Protein AF-G5A817-F1 (afdb_monomer)

Organism: Phytophthora sojae (strain P6497) (NCBI:txid1094619)

Nearest PDB structures (foldseek):
  5x7l-assembly1_A  TM=6.146E-01  e=2.933E-02  Streptomyces laurentii
  2bmb-assembly1_A  TM=2.668E-01  e=1.011E+00  Saccharomyces cerevisiae
  3kds-assembly2_F  TM=4.200E-01  e=8.803E+00  Thermotoga maritima
  3lju-assembly1_X  TM=1.902E-01  e=1.404E+00  Homo sapiens

Radius of gyration: 38.14 Å; Cα contacts (8 Å, |Δi|>4): 139; chains: 1; bounding box: 77×97×79 Å

Sequence (190 aa):
MLGTSPPTKLRTDARRSSNKDQPTSEQQAPSVEETKLRIHRNRRRIYQQRYRKKLCGRETTYEEEVAQLGGIPTQPTSWQVVAEYYSLFRNGLKPLVVTSDVSSECVQETHVQKRFLQANMTPDVATNSGLGVAALLAEWERLRVCYPDLRVKLVSLNHGEGDAMRAMSQRFVTITEQTLRNAFQHLING

Structure (mmCIF, N/CA/C/O backbone):
data_AF-G5A817-F1
#
_entry.id   AF-G5A817-F1
#
loop_
_atom_site.group_PDB
_atom_site.id
_atom_site.type_symbol
_atom_site.label_atom_id
_atom_site.label_alt_id
_atom_site.label_comp_id
_atom_site.label_asym_id
_atom_site.label_entity_id
_atom_site.label_seq_id
_atom_site.pdbx_PDB_ins_code
_atom_site.Cartn_x
_atom_site.Cartn_y
_atom_site.Cartn_z
_atom_site.occupancy
_atom_site.B_iso_or_equiv
_atom_site.auth_seq_id
_atom_site.auth_comp_id
_atom_site.auth_asym_id
_atom_site.auth_atom_id
_atom_site.pdbx_PDB_model_num
ATOM 1 N N . MET A 1 1 ? -3.338 76.292 -29.399 1.00 37.75 1 MET A N 1
ATOM 2 C CA . MET A 1 1 ? -3.370 77.008 -28.110 1.00 37.75 1 MET A CA 1
ATOM 3 C C . MET A 1 1 ? -2.331 76.377 -27.196 1.00 37.75 1 MET A C 1
ATOM 5 O O . MET A 1 1 ? -2.464 75.191 -26.949 1.00 37.75 1 MET A O 1
ATOM 9 N N . LEU A 1 2 ? -1.301 77.154 -26.821 1.00 39.34 2 LEU A N 1
ATOM 10 C CA . LEU A 1 2 ? -0.624 77.208 -25.504 1.00 39.34 2 LEU A CA 1
ATOM 11 C C . LEU A 1 2 ? -0.304 75.846 -24.832 1.00 39.34 2 LEU A C 1
ATOM 13 O O . LEU A 1 2 ? -1.217 75.136 -24.441 1.00 39.34 2 LEU A O 1
ATOM 17 N N . GLY A 1 3 ? 0.948 75.401 -24.662 1.00 32.78 3 GLY A N 1
ATOM 18 C CA . GLY A 1 3 ? 2.159 76.129 -24.232 1.00 32.78 3 GLY A CA 1
ATOM 19 C C . GLY A 1 3 ? 2.420 75.775 -22.755 1.00 32.78 3 GLY A C 1
ATOM 20 O O . GLY A 1 3 ? 1.528 75.977 -21.945 1.00 32.78 3 GLY A O 1
ATOM 21 N N . THR A 1 4 ? 3.550 75.177 -22.360 1.00 38.22 4 THR A N 1
ATOM 22 C CA . THR A 1 4 ? 4.846 75.872 -22.201 1.00 38.22 4 THR A CA 1
ATOM 23 C C . THR A 1 4 ? 6.098 74.969 -22.289 1.00 38.22 4 THR A C 1
ATOM 25 O O . THR A 1 4 ? 6.077 73.774 -22.018 1.00 38.22 4 THR A O 1
ATOM 28 N N . SER A 1 5 ? 7.218 75.616 -22.625 1.00 36.09 5 SER A N 1
ATOM 29 C CA . SER A 1 5 ? 8.639 75.230 -22.447 1.00 36.09 5 SER A CA 1
ATOM 30 C C . SER A 1 5 ? 9.326 76.438 -21.738 1.00 36.09 5 SER A C 1
ATOM 32 O O . SER A 1 5 ? 8.574 77.348 -21.365 1.00 36.09 5 SER A O 1
ATOM 34 N N . PRO A 1 6 ? 10.668 76.629 -21.628 1.00 63.84 6 PRO A N 1
ATOM 35 C CA . PRO A 1 6 ? 11.839 75.734 -21.639 1.00 63.84 6 PRO A CA 1
ATOM 36 C C . PRO A 1 6 ? 12.416 75.672 -20.187 1.00 63.84 6 PRO A C 1
ATOM 38 O O . PRO A 1 6 ? 11.588 75.317 -19.347 1.00 63.84 6 PRO A O 1
ATOM 41 N N . PRO A 1 7 ? 13.681 76.008 -19.771 1.00 51.03 7 PRO A N 1
ATOM 42 C CA . PRO A 1 7 ? 14.983 76.308 -20.436 1.00 51.03 7 PRO A CA 1
ATOM 43 C C . PRO A 1 7 ? 15.775 75.025 -20.796 1.00 51.03 7 PRO A C 1
ATOM 45 O O . PRO A 1 7 ? 15.349 73.939 -20.430 1.00 51.03 7 PRO A O 1
ATOM 48 N N . THR A 1 8 ? 16.910 74.984 -21.515 1.00 37.81 8 THR A N 1
ATOM 49 C CA . THR A 1 8 ? 17.873 75.955 -22.107 1.00 37.81 8 THR A CA 1
ATOM 50 C C . THR A 1 8 ? 19.088 76.380 -21.262 1.00 37.81 8 THR A C 1
ATOM 52 O O . THR A 1 8 ? 18.927 77.119 -20.294 1.00 37.81 8 THR A O 1
ATOM 55 N N . LYS A 1 9 ? 20.296 76.020 -21.759 1.00 46.22 9 LYS A N 1
ATOM 56 C CA . LYS A 1 9 ? 21.620 76.725 -21.823 1.00 46.22 9 LYS A CA 1
ATOM 57 C C . LYS A 1 9 ? 22.757 75.667 -21.774 1.00 46.22 9 LYS A C 1
ATOM 59 O O . LYS A 1 9 ? 22.592 74.685 -21.070 1.00 46.22 9 LYS A O 1
ATOM 64 N N . LEU A 1 10 ? 23.918 75.760 -22.440 1.00 37.84 10 LEU A N 1
ATOM 65 C CA . LEU A 1 10 ? 24.467 76.648 -23.485 1.00 37.84 10 LEU A CA 1
ATOM 66 C C . LEU A 1 10 ? 25.669 75.938 -24.177 1.00 37.84 10 LEU A C 1
ATOM 68 O O . LEU A 1 10 ? 26.257 75.036 -23.593 1.00 37.84 10 LEU A O 1
ATOM 72 N N . ARG A 1 11 ? 25.991 76.386 -25.406 1.00 31.38 11 ARG A N 1
ATOM 73 C CA . ARG A 1 11 ? 27.310 76.570 -26.090 1.00 31.38 11 ARG A CA 1
ATOM 74 C C . ARG A 1 11 ? 28.612 76.198 -25.317 1.00 31.38 11 ARG A C 1
ATOM 76 O O . ARG A 1 11 ? 28.663 76.342 -24.106 1.00 31.38 11 ARG A O 1
ATOM 83 N N . THR A 1 12 ? 29.740 75.832 -25.953 1.00 38.16 12 THR A N 1
ATOM 84 C CA . THR A 1 12 ? 30.281 76.319 -27.253 1.00 38.16 12 THR A CA 1
ATOM 85 C C . THR A 1 12 ? 31.395 75.419 -27.832 1.00 38.16 12 THR A C 1
ATOM 87 O O . THR 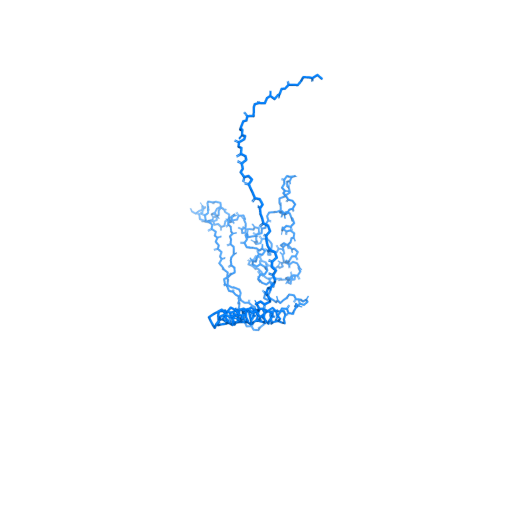A 1 12 ? 32.279 74.995 -27.100 1.00 38.16 12 THR A O 1
ATOM 90 N N . ASP A 1 13 ? 31.364 75.218 -29.152 1.00 36.00 13 ASP A N 1
ATOM 91 C CA . ASP A 1 13 ? 32.448 75.219 -30.162 1.00 36.00 13 ASP A CA 1
ATOM 92 C C . ASP A 1 13 ? 33.940 75.018 -29.785 1.00 36.00 13 ASP A C 1
ATOM 94 O O . ASP A 1 13 ? 34.530 75.842 -29.091 1.00 36.00 13 ASP A O 1
ATOM 98 N N . ALA A 1 14 ? 34.614 74.077 -30.477 1.00 39.94 14 ALA A N 1
ATOM 99 C CA . ALA A 1 14 ? 36.041 74.189 -30.851 1.00 39.94 14 ALA A CA 1
ATOM 100 C C . ALA A 1 14 ? 36.419 73.370 -32.115 1.00 39.94 14 ALA A C 1
ATOM 102 O O . ALA A 1 14 ? 36.996 72.288 -32.079 1.00 39.94 14 ALA A O 1
ATOM 103 N N . ARG A 1 15 ? 36.095 73.959 -33.266 1.00 39.03 15 ARG A N 1
ATOM 104 C CA . ARG A 1 15 ? 36.646 73.756 -34.622 1.00 39.03 15 ARG A CA 1
ATOM 105 C C . ARG A 1 15 ? 38.148 73.374 -34.681 1.00 39.03 15 ARG A C 1
ATOM 107 O O . ARG A 1 15 ? 38.952 74.120 -34.133 1.00 39.03 15 ARG A O 1
ATOM 114 N N . ARG A 1 16 ? 38.537 72.398 -35.529 1.00 37.50 16 ARG A N 1
ATOM 115 C CA . ARG A 1 16 ? 39.493 72.585 -36.666 1.00 37.50 16 ARG A CA 1
ATOM 116 C C . ARG A 1 16 ? 39.777 71.284 -37.445 1.00 37.50 16 ARG A C 1
ATOM 118 O O . ARG A 1 16 ? 40.204 70.286 -36.886 1.00 37.50 16 ARG A O 1
ATOM 125 N N . SER A 1 17 ? 39.587 71.361 -38.762 1.00 41.06 17 SER A N 1
ATOM 126 C CA . SER A 1 17 ? 39.991 70.360 -39.761 1.00 41.06 17 SER A CA 1
ATOM 127 C C . SER A 1 17 ? 41.501 70.407 -40.047 1.00 41.06 17 SER A C 1
ATOM 129 O O . SER A 1 17 ? 42.082 71.492 -39.970 1.00 41.06 17 SER A O 1
ATOM 131 N N . SER A 1 18 ? 42.098 69.279 -40.454 1.00 38.69 18 SER A N 1
ATOM 132 C CA . SER A 1 18 ? 43.055 69.261 -41.575 1.00 38.69 18 SER A CA 1
ATOM 133 C C . SER A 1 18 ? 43.359 67.842 -42.066 1.00 38.69 18 SER A C 1
ATOM 135 O O . SER A 1 18 ? 43.657 66.950 -41.276 1.00 38.69 18 SER A O 1
ATOM 137 N N . ASN A 1 19 ? 43.327 67.666 -43.387 1.00 39.38 19 ASN A N 1
ATOM 138 C CA . ASN A 1 19 ? 43.671 66.426 -44.083 1.00 39.38 19 ASN A CA 1
ATOM 139 C C . ASN A 1 19 ? 45.162 66.080 -43.955 1.00 39.38 19 ASN A C 1
ATOM 141 O O . ASN A 1 19 ? 46.011 66.977 -43.941 1.00 39.38 19 ASN A O 1
ATOM 145 N N . LYS A 1 20 ? 45.474 64.788 -44.099 1.00 38.00 20 LYS A N 1
ATOM 146 C CA . LYS A 1 20 ? 46.494 64.377 -45.070 1.00 38.00 20 LYS A CA 1
ATOM 147 C C . LYS A 1 20 ? 46.290 62.938 -45.537 1.00 38.00 20 LYS A C 1
ATOM 149 O O . LYS A 1 20 ? 46.295 62.010 -44.735 1.00 38.00 20 LYS A O 1
ATOM 154 N N . ASP A 1 21 ? 46.177 62.784 -46.849 1.00 40.09 21 ASP A N 1
ATOM 155 C CA . ASP A 1 21 ? 46.607 61.594 -47.579 1.00 40.09 21 ASP A CA 1
ATOM 156 C C . ASP A 1 21 ? 48.087 61.279 -47.216 1.00 40.09 21 ASP A C 1
ATOM 158 O O . ASP A 1 21 ? 48.828 62.177 -46.810 1.00 40.09 21 ASP A O 1
ATOM 162 N N . GLN A 1 22 ? 48.632 60.063 -47.324 1.00 38.53 22 GLN A N 1
ATOM 163 C CA . GLN A 1 22 ? 48.336 58.966 -48.256 1.00 38.53 22 GLN A CA 1
ATOM 164 C C . GLN A 1 22 ? 48.880 57.622 -47.645 1.00 38.53 22 GLN A C 1
ATOM 166 O O . GLN A 1 22 ? 48.903 57.535 -46.416 1.00 38.53 22 GLN A O 1
ATOM 171 N N . PRO A 1 23 ? 49.232 56.524 -48.362 1.00 53.78 23 PRO A N 1
ATOM 172 C CA . PRO A 1 23 ? 48.932 55.169 -47.885 1.00 53.78 23 PRO A CA 1
ATOM 173 C C . PRO A 1 23 ? 50.158 54.358 -47.420 1.00 53.78 23 PRO A C 1
ATOM 175 O O . PRO A 1 23 ? 51.209 54.414 -48.051 1.00 53.78 23 PRO A O 1
ATOM 178 N N . THR A 1 24 ? 49.977 53.440 -46.464 1.00 33.12 24 THR A N 1
ATOM 179 C CA . THR A 1 24 ? 50.867 52.266 -46.366 1.00 33.12 24 THR A CA 1
ATOM 180 C C . THR A 1 24 ? 50.093 51.017 -45.967 1.00 33.12 24 THR A C 1
ATOM 182 O O . THR A 1 24 ? 49.465 50.956 -44.913 1.00 33.12 24 THR A O 1
ATOM 185 N N . SER A 1 25 ? 50.188 49.988 -46.809 1.00 49.22 25 SER A N 1
ATOM 186 C CA . SER A 1 25 ? 49.849 48.614 -46.446 1.00 49.22 25 SER A CA 1
ATOM 187 C C . SER A 1 25 ? 50.909 48.071 -45.486 1.00 49.22 25 SER A C 1
ATOM 189 O O . SER A 1 25 ? 51.841 47.388 -45.910 1.00 49.22 25 SER A O 1
ATOM 191 N N . GLU A 1 26 ? 50.751 48.321 -44.190 1.00 41.19 26 GLU A N 1
ATOM 192 C CA . GLU A 1 26 ? 51.440 47.530 -43.175 1.00 41.19 26 GLU A CA 1
ATOM 193 C C . GLU A 1 26 ? 50.534 46.399 -42.689 1.00 41.19 26 GLU A C 1
ATOM 195 O O . GLU A 1 26 ? 49.809 46.507 -41.700 1.00 41.19 26 GLU A O 1
ATOM 200 N N . GLN A 1 27 ? 50.636 45.253 -43.368 1.00 52.09 27 GLN A N 1
ATOM 201 C CA . GLN A 1 27 ? 50.391 43.973 -42.712 1.00 52.09 27 GLN A CA 1
ATOM 202 C C . GLN A 1 27 ? 51.512 43.755 -41.686 1.00 52.09 27 GLN A C 1
ATOM 204 O O . GLN A 1 27 ? 52.447 42.994 -41.933 1.00 52.09 27 GLN A O 1
ATOM 209 N N . GLN A 1 28 ? 51.443 44.445 -40.541 1.00 49.62 28 GLN A N 1
ATOM 210 C CA . GLN A 1 28 ? 52.297 44.122 -39.402 1.00 49.62 28 GLN A CA 1
ATOM 211 C C . GLN A 1 28 ? 52.024 42.665 -39.041 1.00 49.62 28 GLN A C 1
ATOM 213 O O . GLN A 1 28 ? 50.923 42.303 -38.614 1.00 49.62 28 GLN A O 1
ATOM 218 N N . ALA A 1 29 ? 53.017 41.811 -39.295 1.00 60.88 29 ALA A N 1
ATOM 219 C CA . ALA A 1 29 ? 52.947 40.411 -38.928 1.00 60.88 29 ALA A CA 1
ATOM 220 C C . ALA A 1 29 ? 52.664 40.354 -37.418 1.00 60.88 29 ALA A C 1
ATOM 222 O O . ALA A 1 29 ? 53.410 40.975 -36.655 1.00 60.88 29 ALA A O 1
ATOM 223 N N . PRO A 1 30 ? 51.586 39.673 -36.979 1.00 63.50 30 PRO A N 1
ATOM 224 C CA . PRO A 1 30 ? 51.178 39.699 -35.582 1.00 63.50 30 PRO A CA 1
ATOM 225 C C . PRO A 1 30 ? 52.343 39.256 -34.710 1.00 63.50 30 PRO A C 1
ATOM 227 O O . PRO A 1 30 ? 53.028 38.280 -35.039 1.00 63.50 30 PRO A O 1
ATOM 230 N N . SER A 1 31 ? 52.557 39.973 -33.607 1.00 75.75 31 SER A N 1
ATOM 231 C CA . SER A 1 31 ? 53.708 39.756 -32.734 1.00 75.75 31 SER A CA 1
ATOM 232 C C . SER A 1 31 ? 53.823 38.278 -32.349 1.00 75.75 31 SER A C 1
ATOM 234 O O . SER A 1 31 ? 52.825 37.555 -32.226 1.00 75.75 31 SER A O 1
ATOM 236 N N . VAL A 1 32 ? 55.049 37.805 -32.122 1.00 76.94 32 VAL A N 1
ATOM 237 C CA . VAL A 1 32 ? 55.305 36.428 -31.670 1.00 76.94 32 VAL A CA 1
ATOM 238 C C . VAL A 1 32 ? 54.483 36.100 -30.410 1.00 76.94 32 VAL A C 1
ATOM 240 O O . VAL A 1 32 ? 54.012 34.975 -30.257 1.00 76.94 32 VAL A O 1
ATOM 243 N N . GLU A 1 33 ? 54.196 37.088 -29.557 1.00 78.44 33 GLU A N 1
ATOM 244 C CA . GLU A 1 33 ? 53.306 36.908 -28.404 1.00 78.44 33 GLU A CA 1
ATOM 245 C C . GLU A 1 33 ? 51.815 36.890 -28.771 1.00 78.44 33 GLU A C 1
ATOM 247 O O . GLU A 1 33 ? 51.059 36.075 -28.243 1.00 78.44 33 GLU A O 1
ATOM 252 N N . GLU A 1 34 ? 51.367 37.701 -29.730 1.00 80.31 34 GLU A N 1
ATOM 253 C CA . GLU A 1 34 ? 49.980 37.667 -30.215 1.00 80.31 34 GLU A CA 1
ATOM 254 C C . GLU A 1 34 ? 49.654 36.350 -30.920 1.00 80.31 34 GLU A C 1
ATOM 256 O O . GLU A 1 34 ? 48.581 35.779 -30.715 1.00 80.31 34 GLU A O 1
ATOM 261 N N . THR A 1 35 ? 50.587 35.821 -31.716 1.00 83.94 35 THR A N 1
ATOM 262 C CA . THR A 1 35 ? 50.442 34.515 -32.371 1.00 83.94 35 THR A CA 1
ATOM 263 C C . THR A 1 35 ? 50.407 33.380 -31.346 1.00 83.94 35 THR A C 1
ATOM 265 O O . THR A 1 35 ? 49.485 32.559 -31.402 1.00 83.94 35 THR A O 1
ATOM 268 N N . LYS A 1 36 ? 51.302 33.372 -30.344 1.00 88.00 36 LYS A N 1
ATOM 269 C CA . LYS A 1 36 ? 51.243 32.447 -29.192 1.00 88.00 36 LYS A CA 1
ATOM 270 C C . LYS A 1 36 ? 49.903 32.534 -28.451 1.00 88.00 36 LYS A C 1
ATOM 272 O O . LYS A 1 36 ? 49.255 31.507 -28.233 1.00 88.00 36 LYS A O 1
ATOM 277 N N . LEU A 1 37 ? 49.437 33.741 -28.118 1.00 89.06 37 LEU A N 1
ATOM 278 C CA . LEU A 1 37 ? 48.150 33.970 -27.450 1.00 89.06 37 LEU A CA 1
ATOM 279 C C . LEU A 1 37 ? 46.966 33.488 -28.301 1.00 89.06 37 LEU A C 1
ATOM 281 O O . LEU A 1 37 ? 46.041 32.864 -27.774 1.00 89.06 37 LEU A O 1
ATOM 285 N N . ARG A 1 38 ? 46.992 33.721 -29.619 1.00 85.44 38 ARG A N 1
ATOM 286 C CA . ARG A 1 38 ? 45.955 33.266 -30.559 1.00 85.44 38 ARG A CA 1
ATOM 287 C C . ARG A 1 38 ? 45.922 31.739 -30.657 1.00 85.44 38 ARG A C 1
ATOM 289 O O . ARG A 1 38 ? 44.839 31.155 -30.602 1.00 85.44 38 ARG A O 1
ATOM 296 N N . ILE A 1 39 ? 47.086 31.087 -30.706 1.00 86.25 39 ILE A N 1
ATOM 297 C CA . ILE A 1 39 ? 47.221 29.622 -30.668 1.00 86.25 39 ILE A CA 1
ATOM 298 C C . ILE A 1 39 ? 46.687 29.061 -29.342 1.00 86.25 39 ILE A C 1
ATOM 300 O O . ILE A 1 39 ? 45.905 28.111 -29.359 1.00 86.25 39 ILE A O 1
ATOM 304 N N . HIS A 1 40 ? 47.031 29.660 -28.197 1.00 84.69 40 HIS A N 1
ATOM 305 C CA . HIS A 1 40 ? 46.550 29.225 -26.877 1.00 84.69 40 HIS A CA 1
ATOM 306 C C . HIS A 1 40 ? 45.028 29.355 -26.730 1.00 84.69 40 HIS A C 1
ATOM 308 O O . HIS A 1 40 ? 44.354 28.416 -26.298 1.00 84.69 40 HIS A O 1
ATOM 314 N N . ARG A 1 41 ? 44.458 30.487 -27.167 1.00 85.38 41 ARG A N 1
ATOM 315 C CA . ARG A 1 41 ? 43.001 30.704 -27.217 1.00 85.38 41 ARG A CA 1
ATOM 316 C C . ARG A 1 41 ? 42.311 29.666 -28.108 1.00 85.38 41 ARG A C 1
ATOM 318 O O . ARG A 1 41 ? 41.284 29.118 -27.708 1.00 85.38 41 ARG A O 1
ATOM 325 N N . ASN A 1 42 ? 42.882 29.350 -29.273 1.00 88.44 42 ASN A N 1
ATOM 326 C CA . ASN A 1 42 ? 42.320 28.348 -30.180 1.00 88.44 42 ASN A CA 1
ATOM 327 C C . ASN A 1 42 ? 42.399 26.925 -29.592 1.00 88.44 42 ASN A C 1
ATOM 329 O O . ASN A 1 42 ? 41.410 26.195 -29.604 1.00 88.44 42 ASN A O 1
ATOM 333 N N . ARG A 1 43 ? 43.532 26.558 -28.972 1.00 87.25 43 ARG A N 1
ATOM 334 C CA . ARG A 1 43 ? 43.686 25.289 -28.240 1.00 87.25 43 ARG A CA 1
ATOM 335 C C . ARG A 1 43 ? 42.627 25.149 -27.143 1.00 87.25 43 ARG A C 1
ATOM 337 O O . ARG A 1 43 ? 41.942 24.131 -27.110 1.00 87.25 43 ARG A O 1
ATOM 344 N N . ARG A 1 44 ? 42.420 26.174 -26.302 1.00 86.44 44 ARG A N 1
ATOM 345 C CA . ARG A 1 44 ? 41.366 26.165 -25.265 1.00 86.44 44 ARG A CA 1
ATOM 346 C C . ARG A 1 44 ? 39.967 25.939 -25.850 1.00 86.44 44 ARG A C 1
ATOM 348 O O . ARG A 1 44 ? 39.235 25.111 -25.314 1.00 86.44 44 ARG A O 1
ATOM 355 N N . ARG A 1 45 ? 39.614 26.602 -26.961 1.00 89.69 45 ARG A N 1
ATOM 356 C CA . ARG A 1 45 ? 38.327 26.390 -27.658 1.00 89.69 45 ARG A CA 1
ATOM 357 C C . ARG A 1 45 ? 38.160 24.942 -28.128 1.00 89.69 45 ARG A C 1
ATOM 359 O O . ARG A 1 45 ? 37.143 24.328 -27.821 1.00 89.69 45 ARG A O 1
ATOM 366 N N . ILE A 1 46 ? 39.169 24.378 -28.795 1.00 91.75 46 ILE A N 1
ATOM 367 C CA . ILE A 1 46 ? 39.136 22.994 -29.300 1.00 91.75 46 ILE A CA 1
ATOM 368 C C . ILE A 1 46 ? 39.034 21.983 -28.147 1.00 91.75 46 ILE A C 1
ATOM 370 O O . ILE A 1 46 ? 38.239 21.047 -28.223 1.00 91.75 46 ILE A O 1
ATOM 374 N N . TYR A 1 47 ? 39.782 22.174 -27.053 1.00 87.00 47 TYR A N 1
ATOM 375 C CA . TYR A 1 47 ? 39.675 21.315 -25.867 1.00 87.00 47 TYR A CA 1
ATOM 376 C C . TYR A 1 47 ? 38.281 21.379 -25.229 1.00 87.00 47 TYR A C 1
ATOM 378 O O . TYR A 1 47 ? 37.710 20.332 -24.928 1.00 87.00 47 TYR A O 1
ATOM 386 N N . GLN A 1 48 ? 37.693 22.571 -25.083 1.00 88.50 48 GLN A N 1
ATOM 387 C CA . GLN A 1 48 ? 36.332 22.725 -24.556 1.00 88.50 48 GLN A CA 1
ATOM 388 C C . GLN A 1 48 ? 35.273 22.100 -25.476 1.00 88.50 48 GLN A C 1
ATOM 390 O O . GLN A 1 48 ? 34.364 21.437 -24.983 1.00 88.50 48 GLN A O 1
ATOM 395 N N . GLN A 1 49 ? 35.398 22.245 -26.799 1.00 89.81 49 GLN A N 1
ATOM 396 C CA . GLN A 1 49 ? 34.507 21.592 -27.768 1.00 89.81 49 GLN A CA 1
ATOM 397 C C . GLN A 1 49 ? 34.601 20.063 -27.690 1.00 89.81 49 GLN A C 1
ATOM 399 O O . GLN A 1 49 ? 33.574 19.390 -27.627 1.00 89.81 49 GLN A O 1
ATOM 404 N N . ARG A 1 50 ? 35.819 19.504 -27.626 1.00 88.00 50 ARG A N 1
ATOM 405 C CA . ARG A 1 50 ? 36.040 18.057 -27.452 1.00 88.00 50 ARG A CA 1
ATOM 406 C C . ARG A 1 50 ? 35.470 17.547 -26.128 1.00 88.00 50 ARG A C 1
ATOM 408 O O . ARG A 1 50 ? 34.843 16.494 -26.112 1.00 88.00 50 ARG A O 1
ATOM 415 N N . TYR A 1 51 ? 35.646 18.298 -25.041 1.00 86.06 51 TYR A N 1
ATOM 416 C CA . TYR A 1 51 ? 35.099 17.957 -23.727 1.00 86.06 51 TYR A CA 1
ATOM 417 C C . TYR A 1 51 ? 33.563 17.964 -23.724 1.00 86.06 51 TYR A C 1
ATOM 419 O O . TYR A 1 51 ? 32.956 16.978 -23.318 1.00 86.06 51 TYR A O 1
ATOM 427 N N . ARG A 1 52 ? 32.932 19.014 -24.273 1.00 87.81 52 ARG A N 1
ATOM 428 C CA . ARG A 1 52 ? 31.469 19.090 -24.440 1.00 87.81 52 ARG A CA 1
ATOM 429 C C . ARG A 1 52 ? 30.927 17.956 -25.312 1.00 87.81 52 ARG A C 1
ATOM 431 O O . ARG A 1 52 ? 29.955 17.321 -24.925 1.00 87.81 52 ARG A O 1
ATOM 438 N N . LYS A 1 53 ? 31.586 17.641 -26.435 1.00 90.75 53 LYS A N 1
ATOM 439 C CA . LYS A 1 53 ? 31.197 16.511 -27.297 1.00 90.75 53 LYS A CA 1
ATOM 440 C C . LYS A 1 53 ? 31.340 15.161 -26.582 1.00 90.75 53 LYS A C 1
ATOM 442 O O . LYS A 1 53 ? 30.493 14.298 -26.767 1.00 90.75 53 LYS A O 1
ATOM 447 N N . LYS A 1 54 ? 32.370 14.978 -25.745 1.00 89.88 54 LYS A N 1
ATOM 448 C CA . LYS A 1 54 ? 32.548 13.759 -24.935 1.00 89.88 54 LYS A CA 1
ATOM 449 C C . LYS A 1 54 ? 31.500 13.632 -23.821 1.00 89.88 54 LYS A C 1
ATOM 451 O O . LYS A 1 54 ? 31.124 12.513 -23.501 1.00 89.88 54 LYS A O 1
ATOM 456 N N . LEU A 1 55 ? 31.051 14.743 -23.232 1.00 80.62 55 LEU A N 1
ATOM 457 C CA . LEU A 1 55 ? 29.951 14.745 -22.261 1.00 80.62 55 LEU A CA 1
ATOM 458 C C . LEU A 1 55 ? 28.627 14.367 -22.929 1.00 80.62 55 LEU A C 1
ATOM 460 O O . LEU A 1 55 ? 28.056 13.352 -22.558 1.00 80.62 55 LEU A O 1
ATOM 464 N N . CYS A 1 56 ? 28.225 15.105 -23.967 1.00 82.38 56 CYS A N 1
ATOM 465 C CA . CYS A 1 56 ? 26.999 14.843 -24.725 1.00 82.38 56 CYS A CA 1
ATOM 466 C C . CYS A 1 56 ? 26.971 13.417 -25.303 1.00 82.38 56 CYS A C 1
ATOM 468 O O . CYS A 1 56 ? 25.962 12.742 -25.187 1.00 82.38 56 CYS A O 1
ATOM 470 N N . GLY A 1 57 ? 28.098 12.909 -25.821 1.00 82.38 57 GLY A N 1
ATOM 471 C CA . GLY A 1 57 ? 28.181 11.523 -26.289 1.00 82.38 57 GLY A CA 1
ATOM 472 C C . GLY A 1 57 ? 27.975 10.474 -25.189 1.00 82.38 57 GLY A C 1
ATOM 473 O O . GLY A 1 57 ? 27.413 9.427 -25.465 1.00 82.38 57 GLY A O 1
ATOM 474 N N . ARG A 1 58 ? 28.405 10.736 -23.944 1.00 79.88 58 ARG A N 1
ATOM 475 C CA . ARG A 1 58 ? 28.132 9.832 -22.810 1.00 79.88 58 ARG A CA 1
ATOM 476 C C . ARG A 1 58 ? 26.686 9.932 -22.342 1.00 79.88 58 ARG A C 1
ATOM 478 O O . ARG A 1 58 ? 26.106 8.914 -22.007 1.00 79.88 58 ARG A O 1
ATOM 485 N N . GLU A 1 59 ? 26.138 11.141 -22.315 1.00 77.69 59 GLU A N 1
ATOM 486 C CA . GLU A 1 59 ? 24.739 11.414 -21.978 1.00 77.69 59 GLU A CA 1
ATOM 487 C C . GLU A 1 59 ? 23.798 10.660 -22.925 1.00 77.69 59 GLU A C 1
ATOM 489 O O . GLU A 1 59 ? 22.994 9.866 -22.451 1.00 77.69 59 GLU A O 1
ATOM 494 N N . THR A 1 60 ? 24.014 10.756 -24.243 1.00 73.62 60 THR A N 1
ATOM 495 C CA . THR A 1 60 ? 23.249 9.981 -25.232 1.00 73.62 60 THR A CA 1
ATOM 496 C C . THR A 1 60 ? 23.439 8.472 -25.081 1.00 73.62 60 THR A C 1
ATOM 498 O O . THR A 1 60 ? 22.466 7.742 -25.193 1.00 73.62 60 THR A O 1
ATOM 501 N N . THR A 1 61 ? 24.645 7.975 -24.761 1.00 80.19 61 THR A N 1
ATOM 502 C CA . THR A 1 61 ? 24.832 6.536 -24.478 1.00 80.19 61 THR A CA 1
ATOM 503 C C . THR A 1 61 ? 24.037 6.092 -23.248 1.00 80.19 61 THR A C 1
ATOM 505 O O . THR A 1 61 ? 23.419 5.036 -23.285 1.00 80.19 61 THR A O 1
ATOM 508 N N . TYR A 1 62 ? 23.996 6.893 -22.177 1.00 71.56 62 TYR A N 1
ATOM 509 C CA . TYR A 1 62 ? 23.187 6.570 -20.998 1.00 71.56 62 TYR A CA 1
ATOM 510 C C . TYR A 1 62 ? 21.682 6.620 -21.295 1.00 71.56 62 TYR A C 1
ATOM 512 O O . TYR A 1 62 ? 20.950 5.760 -20.816 1.00 71.56 62 TYR A O 1
ATOM 520 N N . GLU A 1 63 ? 21.213 7.573 -22.104 1.00 73.25 63 GLU A N 1
ATOM 521 C CA . GLU A 1 63 ? 19.818 7.613 -22.566 1.00 73.25 63 GLU A CA 1
ATOM 522 C C . GLU A 1 63 ? 19.470 6.400 -23.446 1.00 73.25 63 GLU A C 1
ATOM 524 O O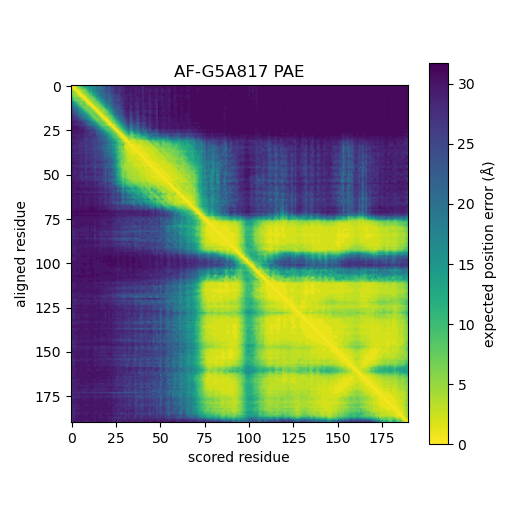 . GLU A 1 63 ? 18.421 5.789 -23.253 1.00 73.25 63 GLU A O 1
ATOM 529 N N . GLU A 1 64 ? 20.360 5.997 -24.357 1.00 74.56 64 GLU A N 1
ATOM 530 C CA . GLU A 1 64 ? 20.206 4.807 -25.206 1.00 74.56 64 GLU A CA 1
ATOM 531 C C . GLU A 1 64 ? 20.217 3.500 -24.395 1.00 74.56 64 GLU A C 1
ATOM 533 O O . GLU A 1 64 ? 19.413 2.608 -24.670 1.00 74.56 64 GLU A O 1
ATOM 538 N N . GLU A 1 65 ? 21.091 3.370 -23.392 1.00 71.50 65 GLU A N 1
ATOM 539 C CA . GLU A 1 65 ? 21.134 2.225 -22.469 1.00 71.50 65 GLU A CA 1
ATOM 540 C C . GLU A 1 65 ? 19.860 2.156 -21.610 1.00 71.50 65 GLU A C 1
ATOM 542 O O . GLU A 1 65 ? 19.252 1.091 -21.480 1.00 71.50 65 GLU A O 1
ATOM 547 N N . VAL A 1 66 ? 19.398 3.293 -21.075 1.00 67.31 66 VAL A N 1
ATOM 548 C CA . VAL A 1 66 ? 18.144 3.382 -20.306 1.00 67.31 66 VAL A CA 1
ATOM 549 C C . VAL A 1 66 ? 16.927 3.085 -21.185 1.00 67.31 66 VAL A C 1
ATOM 551 O O . VAL A 1 66 ? 16.018 2.397 -20.731 1.00 67.31 66 VAL A O 1
ATOM 554 N N . ALA A 1 67 ? 16.907 3.529 -22.444 1.00 62.66 67 ALA A N 1
ATOM 555 C CA . ALA A 1 67 ? 15.831 3.217 -23.385 1.00 62.66 67 ALA A CA 1
ATOM 556 C C . ALA A 1 67 ? 15.804 1.728 -23.775 1.00 62.66 67 ALA A C 1
ATOM 558 O O . ALA A 1 67 ? 14.727 1.142 -23.865 1.00 62.66 67 ALA A O 1
ATOM 559 N N . GLN A 1 68 ? 16.970 1.094 -23.949 1.00 63.19 68 GLN A N 1
ATOM 560 C CA . GLN A 1 68 ? 17.078 -0.346 -24.222 1.00 63.19 68 GLN A CA 1
ATOM 561 C C . GLN A 1 68 ? 16.637 -1.203 -23.027 1.00 63.19 68 GLN A C 1
ATOM 563 O O . GLN A 1 68 ? 15.932 -2.194 -23.212 1.00 63.19 68 GLN A O 1
ATOM 568 N N . LEU A 1 69 ? 16.990 -0.807 -21.799 1.00 62.38 69 LEU A N 1
ATOM 569 C CA . LEU A 1 69 ? 16.504 -1.451 -20.570 1.00 62.38 69 LEU A CA 1
ATOM 570 C C . LEU A 1 69 ? 15.034 -1.106 -20.262 1.00 62.38 69 LEU A C 1
ATOM 572 O O . LEU A 1 69 ? 14.355 -1.849 -19.557 1.00 62.38 69 LEU A O 1
ATOM 576 N N . GLY A 1 70 ? 14.541 0.009 -20.802 1.00 50.81 70 GLY A N 1
ATOM 577 C CA . GLY A 1 70 ? 13.176 0.514 -20.667 1.00 50.81 70 GLY A CA 1
ATOM 578 C C . GLY A 1 70 ? 12.193 -0.007 -21.716 1.00 50.81 70 GLY A C 1
ATOM 579 O O . GLY A 1 70 ? 11.115 0.572 -21.846 1.00 50.81 70 GLY A O 1
ATOM 580 N N . GLY A 1 71 ? 12.537 -1.067 -22.461 1.00 51.28 71 GLY A N 1
ATOM 581 C CA . GLY A 1 71 ? 11.642 -1.728 -23.414 1.00 51.28 71 GLY A CA 1
ATOM 582 C C . GLY A 1 71 ? 10.339 -2.158 -22.740 1.00 51.28 71 GLY A C 1
ATOM 583 O O . GLY A 1 71 ? 10.302 -3.176 -22.053 1.00 51.28 71 GLY A O 1
ATOM 584 N N . ILE A 1 72 ? 9.293 -1.343 -22.908 1.00 53.25 72 ILE A N 1
ATOM 585 C CA . ILE A 1 72 ? 8.076 -1.362 -22.087 1.00 53.25 72 ILE A CA 1
ATOM 586 C C . ILE A 1 72 ? 7.405 -2.741 -22.166 1.00 53.25 72 ILE A C 1
ATOM 588 O O . ILE A 1 72 ? 6.895 -3.100 -23.231 1.00 53.25 72 ILE A O 1
ATOM 592 N N . PRO A 1 73 ? 7.335 -3.503 -21.058 1.00 51.97 73 PRO A N 1
ATOM 593 C CA . PRO A 1 73 ? 6.540 -4.719 -21.018 1.00 51.97 73 PRO A CA 1
ATOM 594 C C . PRO A 1 73 ? 5.063 -4.362 -21.223 1.00 51.97 73 PRO A C 1
ATOM 596 O O . PRO A 1 73 ? 4.490 -3.599 -20.448 1.00 51.97 73 PRO A O 1
ATOM 599 N N . THR A 1 74 ? 4.429 -4.919 -22.258 1.00 57.28 74 THR A N 1
ATOM 600 C CA . THR A 1 74 ? 3.003 -4.679 -22.572 1.00 57.28 74 THR A CA 1
ATOM 601 C C . THR A 1 74 ? 2.057 -5.165 -21.464 1.00 57.28 74 THR A C 1
ATOM 603 O O . THR A 1 74 ? 0.887 -4.798 -21.440 1.00 57.28 74 THR A O 1
ATOM 606 N N . GLN A 1 75 ? 2.560 -5.998 -20.551 1.00 63.28 75 GLN A N 1
ATOM 607 C CA . GLN A 1 75 ? 1.899 -6.398 -19.313 1.00 63.28 75 GLN A CA 1
ATOM 608 C C . GLN A 1 75 ? 2.770 -5.954 -18.134 1.00 63.28 75 GLN A C 1
ATOM 610 O O . GLN A 1 75 ? 3.982 -6.187 -18.186 1.00 63.28 75 GLN A O 1
ATOM 615 N N . PRO A 1 76 ? 2.201 -5.341 -17.079 1.00 76.31 76 PRO A N 1
ATOM 616 C CA . PRO A 1 76 ? 2.982 -4.941 -15.921 1.00 76.31 76 PRO A CA 1
ATOM 617 C C . PRO A 1 76 ? 3.597 -6.182 -15.272 1.00 76.31 76 PRO A C 1
ATOM 619 O O . PRO A 1 76 ? 2.924 -7.181 -15.018 1.00 76.31 76 PRO A O 1
ATOM 622 N N . THR A 1 77 ? 4.894 -6.122 -14.991 1.00 87.56 77 THR A N 1
ATOM 623 C CA . THR A 1 77 ? 5.562 -7.166 -14.207 1.00 87.56 77 THR A CA 1
ATOM 624 C C . THR A 1 77 ? 4.946 -7.227 -12.810 1.00 87.56 77 THR A C 1
ATOM 626 O O . THR A 1 77 ? 4.502 -6.206 -12.277 1.00 87.56 77 THR A O 1
ATOM 629 N N . SER A 1 78 ? 4.967 -8.399 -12.171 1.00 89.06 78 SER A N 1
ATOM 630 C CA . SER A 1 78 ? 4.497 -8.563 -10.786 1.00 89.06 78 SER A CA 1
ATOM 631 C C . SER A 1 78 ? 5.107 -7.503 -9.855 1.00 89.06 78 SER A C 1
ATOM 633 O O . SER A 1 78 ? 4.402 -6.901 -9.043 1.00 89.06 78 SER A O 1
ATOM 635 N N . TRP A 1 79 ? 6.393 -7.185 -10.052 1.00 91.56 79 TRP A N 1
ATOM 636 C CA . TRP A 1 79 ? 7.114 -6.110 -9.369 1.00 91.56 79 TRP A CA 1
ATOM 637 C C . TRP A 1 79 ? 6.455 -4.732 -9.515 1.00 91.56 79 TRP A C 1
ATOM 639 O O . TRP A 1 79 ? 6.270 -4.029 -8.520 1.00 91.56 79 TRP A O 1
ATOM 649 N N . GLN A 1 80 ? 6.086 -4.343 -10.740 1.00 91.50 80 GLN A N 1
ATOM 650 C CA . GLN A 1 80 ? 5.396 -3.080 -11.017 1.00 91.50 80 GLN A CA 1
ATOM 651 C C . GLN A 1 80 ? 4.022 -3.046 -10.344 1.00 91.50 80 GLN A C 1
ATOM 653 O O . GLN A 1 80 ? 3.720 -2.067 -9.667 1.00 91.50 80 GLN A O 1
ATOM 658 N N . VAL A 1 81 ? 3.248 -4.135 -10.428 1.00 94.19 81 VAL A N 1
ATOM 659 C CA . VAL A 1 81 ? 1.939 -4.253 -9.762 1.00 94.19 81 VAL A CA 1
ATOM 660 C C . VAL A 1 81 ? 2.064 -4.045 -8.249 1.00 94.19 81 VAL A C 1
ATOM 662 O O . VAL A 1 81 ? 1.319 -3.263 -7.663 1.00 94.19 81 VAL A O 1
ATOM 665 N N . VAL A 1 82 ? 3.026 -4.690 -7.585 1.00 94.81 82 VAL A N 1
ATOM 666 C CA . VAL A 1 82 ? 3.185 -4.529 -6.130 1.00 94.81 82 VAL A CA 1
ATOM 667 C C . VAL A 1 82 ? 3.720 -3.141 -5.763 1.00 94.81 82 VAL A C 1
ATOM 669 O O . VAL A 1 82 ? 3.246 -2.548 -4.793 1.00 94.81 82 VAL A O 1
ATOM 672 N N . ALA A 1 83 ? 4.647 -2.573 -6.539 1.00 94.31 83 ALA A N 1
ATOM 673 C CA . ALA A 1 83 ? 5.101 -1.198 -6.328 1.00 94.31 83 ALA A CA 1
ATOM 674 C C . ALA A 1 83 ? 3.951 -0.179 -6.479 1.00 94.31 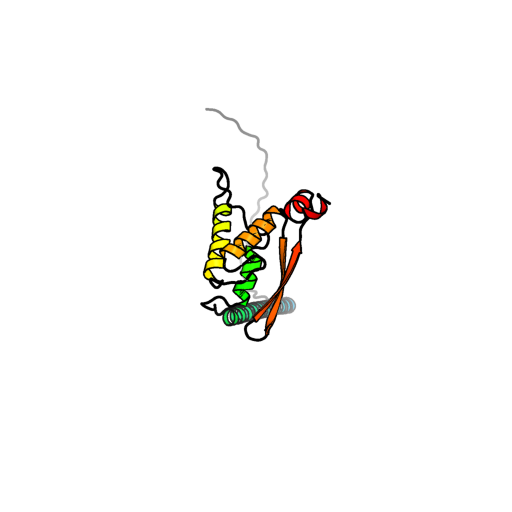83 ALA A C 1
ATOM 676 O O . ALA A 1 83 ? 3.810 0.722 -5.647 1.00 94.31 83 ALA A O 1
ATOM 677 N N . GLU A 1 84 ? 3.095 -0.351 -7.490 1.00 95.62 84 GLU A N 1
ATOM 678 C CA . GLU A 1 84 ? 1.927 0.496 -7.731 1.00 95.62 84 GLU A CA 1
ATOM 679 C C . GLU A 1 84 ? 0.860 0.325 -6.642 1.00 95.62 84 GLU A C 1
ATOM 681 O O . GLU A 1 84 ? 0.362 1.327 -6.132 1.00 95.62 84 GLU A O 1
ATOM 686 N N . TYR A 1 85 ? 0.594 -0.903 -6.180 1.00 96.06 85 TYR A N 1
ATOM 687 C CA . TYR A 1 85 ? -0.288 -1.167 -5.035 1.00 96.06 85 TYR A CA 1
ATOM 688 C C . TYR A 1 85 ? 0.127 -0.352 -3.799 1.00 96.06 85 TYR A C 1
ATOM 690 O O . TYR A 1 85 ? -0.681 0.380 -3.226 1.00 96.06 85 TYR A O 1
ATOM 698 N N . TYR A 1 86 ? 1.405 -0.407 -3.408 1.00 95.88 86 TYR A N 1
ATOM 699 C CA . TYR A 1 86 ? 1.892 0.368 -2.262 1.00 95.88 86 TYR A CA 1
ATOM 700 C C . TYR A 1 86 ? 1.930 1.884 -2.509 1.00 95.88 86 TYR A C 1
ATOM 702 O O . TYR A 1 86 ? 1.867 2.649 -1.546 1.00 95.88 86 TYR A O 1
ATOM 710 N N . SER A 1 87 ? 2.009 2.329 -3.766 1.00 94.69 87 SER A N 1
ATOM 711 C CA . SER A 1 87 ? 1.891 3.744 -4.134 1.00 94.69 87 SER A CA 1
ATOM 712 C C . SER A 1 87 ? 0.445 4.237 -3.996 1.00 94.69 87 SER A C 1
ATOM 714 O O . SER A 1 87 ? 0.183 5.218 -3.297 1.00 94.69 87 SER A O 1
ATOM 716 N N . LEU A 1 88 ? -0.511 3.510 -4.583 1.00 94.88 88 LEU A N 1
ATOM 717 C CA . LEU A 1 88 ? -1.939 3.830 -4.561 1.00 94.88 88 LEU A CA 1
ATOM 718 C C . LEU A 1 88 ? -2.513 3.821 -3.143 1.00 94.88 88 LEU A C 1
ATOM 720 O O . LEU A 1 88 ? -3.284 4.713 -2.796 1.00 94.88 88 LEU A O 1
ATOM 724 N N . PHE A 1 89 ? -2.120 2.856 -2.309 1.00 95.25 89 PHE A N 1
ATOM 725 C CA . PHE A 1 89 ? -2.587 2.716 -0.924 1.00 95.25 89 PHE A CA 1
ATOM 726 C C . PHE A 1 89 ? -1.639 3.347 0.118 1.00 95.25 89 PHE A C 1
ATOM 728 O O . PHE A 1 89 ? -1.758 3.087 1.318 1.00 95.25 89 PHE A O 1
ATOM 735 N N . ARG A 1 90 ? -0.716 4.225 -0.309 1.00 94.38 90 ARG A N 1
ATOM 736 C CA . ARG A 1 90 ? 0.263 4.904 0.565 1.00 94.38 90 ARG A CA 1
ATOM 737 C C . ARG A 1 90 ? -0.369 5.644 1.749 1.00 94.38 90 ARG A C 1
ATOM 739 O O . ARG A 1 90 ? 0.244 5.702 2.810 1.00 94.38 90 ARG A O 1
ATOM 746 N N . ASN A 1 91 ? -1.572 6.188 1.577 1.00 93.25 91 ASN A N 1
ATOM 747 C CA . ASN A 1 91 ? -2.333 6.897 2.616 1.00 93.25 91 ASN A CA 1
ATOM 748 C C . ASN A 1 91 ? -3.641 6.151 2.967 1.00 93.25 91 ASN A C 1
ATOM 750 O O . ASN A 1 91 ? -4.643 6.775 3.303 1.00 93.25 91 ASN A O 1
ATOM 754 N N . GLY A 1 92 ? -3.658 4.823 2.802 1.00 92.12 92 GLY A N 1
ATOM 755 C CA . GLY A 1 92 ? -4.864 4.006 2.929 1.00 92.12 92 GLY A CA 1
ATOM 756 C C . GLY A 1 92 ? -5.816 4.106 1.732 1.00 92.12 92 GLY A C 1
ATOM 757 O O . GLY A 1 92 ? -5.464 4.605 0.658 1.00 92.12 92 GLY A O 1
ATOM 758 N N . LEU A 1 93 ? -7.031 3.590 1.917 1.00 91.38 93 LEU A N 1
ATOM 759 C CA . LEU A 1 93 ? -8.133 3.749 0.967 1.00 91.38 93 LEU A CA 1
ATOM 760 C C . LEU A 1 93 ? -8.687 5.170 1.054 1.00 91.38 93 LEU A C 1
ATOM 762 O O . LEU A 1 93 ? -8.811 5.740 2.138 1.00 91.38 93 LEU A O 1
ATOM 766 N N . LYS A 1 94 ? -8.999 5.749 -0.100 1.00 86.88 94 LYS A N 1
ATOM 767 C CA . LYS A 1 94 ? -9.417 7.142 -0.197 1.00 86.88 94 LYS A CA 1
ATOM 768 C C . LYS A 1 94 ? -10.929 7.282 0.026 1.00 86.88 94 LYS A C 1
ATOM 770 O O . LYS A 1 94 ? -11.683 6.373 -0.316 1.00 86.88 94 LYS A O 1
ATOM 775 N N . PRO A 1 95 ? -11.391 8.382 0.649 1.00 73.19 95 PRO A N 1
ATOM 776 C CA . PRO A 1 95 ? -12.813 8.596 0.888 1.00 73.19 95 PRO A CA 1
ATOM 777 C C . PRO A 1 95 ? -13.624 8.717 -0.407 1.00 73.19 95 PRO A C 1
ATOM 779 O O . PRO A 1 95 ? -13.371 9.604 -1.218 1.00 73.19 95 PRO A O 1
ATOM 782 N N . LEU A 1 96 ? -14.703 7.943 -0.539 1.00 66.06 96 LEU A N 1
ATOM 783 C CA . LEU A 1 96 ? -15.769 8.274 -1.488 1.00 66.06 96 LEU A CA 1
ATOM 784 C C . LEU A 1 96 ? -16.622 9.423 -0.917 1.00 66.06 96 LEU A C 1
ATOM 786 O O . LEU A 1 96 ? -17.708 9.194 -0.382 1.00 66.06 96 LEU A O 1
ATOM 790 N N . VAL A 1 97 ? -16.118 10.661 -0.970 1.00 56.31 97 VAL A N 1
ATOM 791 C CA . VAL A 1 97 ? -16.893 11.832 -0.528 1.00 56.31 97 VAL A CA 1
ATOM 792 C C . VAL A 1 97 ? -17.920 12.193 -1.596 1.00 56.31 97 VAL A C 1
ATOM 794 O O . VAL A 1 97 ? -17.601 12.838 -2.589 1.00 56.31 97 VAL A O 1
ATOM 797 N N . VAL A 1 98 ? -19.171 11.793 -1.373 1.00 52.53 98 VAL A N 1
ATOM 798 C CA . VAL A 1 98 ? -20.325 12.268 -2.149 1.00 52.53 98 VAL A CA 1
ATOM 799 C C . VAL A 1 98 ? -20.926 13.481 -1.435 1.00 52.53 98 VAL A C 1
ATOM 801 O O . VAL A 1 98 ? -21.995 13.406 -0.835 1.00 52.53 98 VAL A O 1
ATOM 804 N N . THR A 1 99 ? -20.209 14.603 -1.465 1.00 46.59 99 THR A N 1
ATOM 805 C CA . THR A 1 99 ? -20.763 15.927 -1.144 1.00 46.59 99 THR A CA 1
ATOM 806 C C . THR A 1 99 ? -20.569 16.845 -2.345 1.00 46.59 99 THR A C 1
ATOM 808 O O . THR A 1 99 ? -19.634 16.672 -3.125 1.00 46.59 99 THR A O 1
ATOM 811 N N . SER A 1 100 ? -21.483 17.797 -2.522 1.00 55.81 100 SER A N 1
ATOM 812 C CA . SER A 1 100 ? -21.623 18.639 -3.721 1.00 55.81 100 SER A CA 1
ATOM 813 C C . SER A 1 100 ? -20.406 19.505 -4.072 1.00 55.81 100 SER A C 1
ATOM 815 O O . SER A 1 100 ? -20.320 19.977 -5.202 1.00 55.81 100 SER A O 1
ATOM 817 N N . ASP A 1 101 ? -19.480 19.697 -3.130 1.00 54.03 101 ASP A N 1
ATOM 818 C CA . ASP A 1 101 ? -18.486 20.778 -3.156 1.00 54.03 101 ASP A CA 1
ATOM 819 C C . ASP A 1 101 ? -17.026 20.295 -3.009 1.00 54.03 101 ASP A C 1
ATOM 821 O O . ASP A 1 101 ? -16.126 21.097 -2.761 1.00 54.03 101 ASP A O 1
ATOM 825 N N . VAL A 1 102 ? -16.758 18.989 -3.151 1.00 51.12 102 VAL A N 1
ATOM 826 C CA . VAL A 1 102 ? -15.390 18.426 -3.119 1.00 51.12 102 VAL A CA 1
ATOM 827 C C . VAL A 1 102 ? -14.907 18.097 -4.536 1.00 51.12 102 VAL A C 1
ATOM 829 O O . VAL A 1 102 ? -15.688 17.663 -5.383 1.00 51.12 102 VAL A O 1
ATOM 832 N N . SER A 1 103 ? -13.614 18.322 -4.811 1.00 55.38 103 SER A N 1
ATOM 833 C CA . SER A 1 103 ? -13.042 18.163 -6.154 1.00 55.38 103 SER A CA 1
ATOM 834 C C . SER A 1 103 ? -13.277 16.756 -6.718 1.00 55.38 103 SER A C 1
ATOM 836 O O . SER A 1 103 ? -13.196 15.749 -6.008 1.00 55.38 103 SER A O 1
ATOM 838 N N . SER A 1 104 ? -13.522 16.681 -8.035 1.00 58.91 104 SER A N 1
ATOM 839 C CA . SER A 1 104 ? -13.735 15.407 -8.745 1.00 58.91 104 SER A CA 1
ATOM 840 C C . SER A 1 104 ? -12.617 14.387 -8.503 1.00 58.91 104 SER A C 1
ATOM 842 O O . SER A 1 104 ? -12.859 13.185 -8.566 1.00 58.91 104 SER A O 1
ATOM 844 N N . GLU A 1 105 ? -11.407 14.856 -8.197 1.00 58.31 105 GLU A N 1
ATOM 845 C CA . GLU A 1 105 ? -10.217 14.049 -7.934 1.00 58.31 105 GLU A CA 1
ATOM 846 C C . GLU A 1 105 ? -10.461 12.988 -6.849 1.00 58.31 105 GLU A C 1
ATOM 848 O O . GLU A 1 105 ? -10.181 11.818 -7.085 1.00 58.31 105 GLU A O 1
ATOM 853 N N . CYS A 1 106 ? -11.057 13.336 -5.703 1.00 57.06 106 CYS A N 1
ATOM 854 C CA . CYS A 1 106 ? -11.186 12.404 -4.572 1.00 57.06 106 CYS A CA 1
ATOM 855 C C . CYS A 1 106 ? -12.052 11.168 -4.907 1.00 57.06 106 CYS A C 1
ATOM 857 O O . CYS A 1 106 ? -11.689 10.021 -4.616 1.00 57.06 106 CYS A O 1
ATOM 859 N N . VAL A 1 107 ? -13.166 11.392 -5.613 1.00 63.16 107 VAL A N 1
ATOM 860 C CA . VAL A 1 107 ? -14.042 10.324 -6.120 1.00 63.16 107 VAL A CA 1
ATOM 861 C C . VAL A 1 107 ? -13.316 9.487 -7.179 1.00 63.16 107 VAL A C 1
ATOM 863 O O . VAL A 1 107 ? -13.354 8.255 -7.119 1.00 63.16 107 VAL A O 1
ATOM 866 N N . GLN A 1 108 ? -12.601 10.129 -8.112 1.00 66.81 108 GLN A N 1
ATOM 867 C CA . GLN A 1 108 ? -11.816 9.422 -9.130 1.00 66.81 108 GLN A CA 1
ATOM 868 C C . GLN A 1 108 ? -10.731 8.538 -8.504 1.00 66.81 108 GLN A C 1
ATOM 870 O O . GLN A 1 108 ? -10.564 7.398 -8.926 1.00 66.81 108 GLN A O 1
ATOM 875 N N . GLU A 1 109 ? -10.031 8.997 -7.467 1.00 71.69 109 GLU A N 1
ATOM 876 C CA . GLU A 1 109 ? -8.946 8.233 -6.846 1.00 71.69 109 GLU A CA 1
ATOM 877 C C . GLU A 1 109 ? -9.429 6.957 -6.133 1.00 71.69 109 GLU A C 1
ATOM 879 O O . GLU A 1 109 ? -8.775 5.916 -6.231 1.00 71.69 109 GLU A O 1
ATOM 884 N N . THR A 1 110 ? -10.602 6.987 -5.492 1.00 76.31 110 THR A N 1
ATOM 885 C CA . THR A 1 110 ? -11.226 5.776 -4.917 1.00 76.31 110 THR A CA 1
ATOM 886 C C . THR A 1 110 ? -11.620 4.786 -6.022 1.00 76.31 110 THR A C 1
ATOM 888 O O . THR A 1 110 ? -11.424 3.572 -5.898 1.00 76.31 110 THR A O 1
ATOM 891 N N . HIS A 1 111 ? -12.118 5.293 -7.157 1.00 85.44 111 HIS A N 1
ATOM 892 C CA . HIS A 1 111 ? -12.378 4.471 -8.340 1.00 85.44 111 HIS A CA 1
ATOM 893 C C . HIS A 1 111 ? -11.094 3.905 -8.966 1.00 85.44 111 HIS A C 1
ATOM 895 O O . HIS A 1 111 ? -11.118 2.756 -9.405 1.00 85.44 111 HIS A O 1
ATOM 901 N N . VAL A 1 112 ? -9.983 4.650 -8.975 1.00 90.94 112 VAL A N 1
ATOM 902 C CA . VAL A 1 112 ? -8.665 4.166 -9.426 1.00 90.94 112 VAL A CA 1
ATOM 903 C C . VAL A 1 112 ? -8.183 3.026 -8.530 1.00 90.94 112 VAL A C 1
ATOM 905 O O . VAL A 1 112 ? -7.886 1.954 -9.049 1.00 90.94 112 VAL A O 1
ATOM 908 N N . GLN A 1 113 ? -8.201 3.197 -7.203 1.00 93.81 113 GLN A N 1
ATOM 909 C CA . GLN A 1 113 ? -7.832 2.145 -6.244 1.00 93.81 113 GLN A CA 1
ATOM 910 C C . GLN A 1 113 ? -8.658 0.864 -6.455 1.00 93.81 113 GLN A C 1
ATOM 912 O O . GLN A 1 113 ? -8.096 -0.226 -6.559 1.00 93.81 113 GLN A O 1
ATOM 917 N N . LYS A 1 114 ? -9.987 0.978 -6.596 1.00 93.88 114 LYS A N 1
ATOM 918 C CA . LYS A 1 114 ? -10.861 -0.177 -6.862 1.00 93.88 114 LYS A CA 1
ATOM 919 C C . LYS A 1 114 ? -10.583 -0.832 -8.221 1.00 93.88 114 LYS A C 1
ATOM 921 O O . LYS A 1 114 ? -10.453 -2.053 -8.277 1.00 93.88 114 LYS A O 1
ATOM 926 N N . ARG A 1 115 ? -10.480 -0.051 -9.304 1.00 94.56 115 ARG A N 1
ATOM 927 C CA . ARG A 1 115 ? -10.210 -0.568 -10.660 1.00 94.56 115 ARG A CA 1
ATOM 928 C C . ARG A 1 115 ? -8.852 -1.259 -10.744 1.00 94.56 115 ARG A C 1
ATOM 930 O O . ARG A 1 115 ? -8.768 -2.326 -11.337 1.00 94.56 115 ARG A O 1
ATOM 937 N N . PHE A 1 116 ? -7.827 -0.692 -10.110 1.00 95.44 116 PHE A N 1
ATOM 938 C CA . PHE A 1 116 ? -6.495 -1.285 -10.034 1.00 95.44 116 PHE A CA 1
ATOM 939 C C . PHE A 1 116 ? -6.537 -2.686 -9.409 1.00 95.44 116 PHE A C 1
ATOM 941 O O . PHE A 1 116 ? -5.997 -3.628 -9.989 1.00 95.44 116 PHE A O 1
ATOM 948 N N . LEU A 1 117 ? -7.233 -2.852 -8.276 1.00 95.44 117 LEU A N 1
ATOM 949 C CA . LEU A 1 117 ? -7.392 -4.167 -7.648 1.00 95.44 117 LEU A CA 1
ATOM 950 C C . LEU A 1 117 ? -8.175 -5.139 -8.537 1.00 95.44 117 LEU A C 1
ATOM 952 O O . LEU A 1 117 ? -7.771 -6.287 -8.671 1.00 95.44 117 LEU A O 1
ATOM 956 N N . GLN A 1 118 ? -9.259 -4.688 -9.174 1.00 95.19 118 GLN A N 1
ATOM 957 C CA . GLN A 1 118 ? -10.058 -5.528 -10.077 1.00 95.19 118 GLN A CA 1
ATOM 958 C C . GLN A 1 118 ? -9.303 -5.964 -11.344 1.00 95.19 118 GLN A C 1
ATOM 960 O O . GLN A 1 118 ? -9.650 -6.993 -11.914 1.00 95.19 118 GLN A O 1
ATOM 965 N N . ALA A 1 119 ? -8.307 -5.194 -11.790 1.00 95.00 119 ALA A N 1
ATOM 966 C CA . ALA A 1 119 ? -7.502 -5.509 -12.969 1.00 95.00 119 ALA A CA 1
ATOM 967 C C . ALA A 1 119 ? -6.299 -6.422 -12.669 1.00 95.00 119 ALA A C 1
ATOM 969 O O . ALA A 1 119 ? -5.879 -7.163 -13.551 1.00 95.00 119 ALA A O 1
ATOM 970 N N . ASN A 1 120 ? -5.742 -6.361 -11.451 1.00 95.00 120 ASN A N 1
ATOM 971 C CA . ASN A 1 120 ? -4.467 -7.010 -11.115 1.00 95.00 120 ASN A CA 1
ATOM 972 C C . ASN A 1 120 ? -4.563 -8.141 -10.076 1.00 95.00 120 ASN A C 1
ATOM 974 O O . ASN A 1 120 ? -3.606 -8.895 -9.922 1.00 95.00 120 ASN A O 1
ATOM 978 N N . MET A 1 121 ? -5.672 -8.261 -9.340 1.00 94.50 121 MET A N 1
ATOM 979 C CA . MET A 1 121 ? -5.871 -9.327 -8.350 1.00 94.50 121 MET A CA 1
ATOM 980 C C . MET A 1 121 ? -6.771 -10.430 -8.906 1.00 94.50 121 MET A C 1
ATOM 982 O O . MET A 1 121 ? -7.715 -10.161 -9.650 1.00 94.50 121 MET A O 1
ATOM 986 N N . THR A 1 122 ? -6.531 -11.672 -8.487 1.00 94.62 122 THR A N 1
ATOM 987 C CA . THR A 1 122 ? -7.443 -12.779 -8.791 1.00 94.62 122 THR A CA 1
ATOM 988 C C . THR A 1 122 ? -8.787 -12.597 -8.061 1.00 94.62 122 THR A C 1
ATOM 99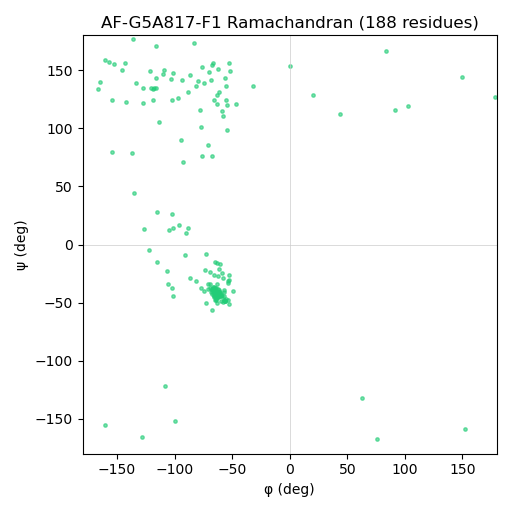0 O O . THR A 1 122 ? -8.840 -11.945 -7.009 1.00 94.62 122 THR A O 1
ATOM 993 N N . PRO A 1 123 ? -9.902 -13.162 -8.572 1.00 92.31 123 PRO A N 1
ATOM 994 C CA . PRO A 1 123 ? -11.217 -13.038 -7.932 1.00 92.31 123 PRO A CA 1
ATOM 995 C C . PRO A 1 123 ? -11.274 -13.575 -6.493 1.00 92.31 123 PRO A C 1
ATOM 997 O O . PRO A 1 123 ? -12.116 -13.140 -5.710 1.00 92.31 123 PRO A O 1
ATOM 1000 N N . ASP A 1 124 ? -10.374 -14.496 -6.158 1.00 95.06 124 ASP A N 1
ATOM 1001 C CA . ASP A 1 124 ? -10.242 -15.225 -4.898 1.00 95.06 124 ASP A CA 1
ATOM 1002 C C . ASP A 1 124 ? -9.072 -14.742 -4.018 1.00 95.06 124 ASP A C 1
ATOM 1004 O O . ASP A 1 124 ? -8.748 -15.402 -3.033 1.00 95.06 124 ASP A O 1
ATOM 1008 N N . VAL A 1 125 ? -8.457 -13.587 -4.327 1.00 95.19 125 VAL A N 1
ATOM 1009 C CA . VAL A 1 125 ? -7.300 -13.045 -3.586 1.00 95.19 125 VAL A CA 1
ATOM 1010 C C . VAL A 1 125 ? -7.504 -13.089 -2.064 1.00 95.19 125 VAL A C 1
ATOM 1012 O O . VAL A 1 125 ? -8.453 -12.512 -1.529 1.00 95.19 125 VAL A O 1
ATOM 1015 N N . ALA A 1 126 ? -6.614 -13.779 -1.352 1.00 95.25 126 ALA A N 1
ATOM 1016 C CA . ALA A 1 126 ? -6.726 -13.955 0.092 1.00 95.25 126 ALA A CA 1
ATOM 1017 C C . ALA A 1 126 ? -6.245 -12.716 0.867 1.00 95.25 126 ALA A C 1
ATOM 1019 O O . ALA A 1 126 ? -5.241 -12.090 0.526 1.00 95.25 126 ALA A O 1
ATOM 1020 N N . THR A 1 127 ? -6.956 -12.383 1.943 1.00 92.81 127 THR A N 1
ATOM 1021 C CA . THR A 1 127 ? -6.670 -11.244 2.832 1.00 92.81 127 THR A CA 1
ATOM 1022 C C . THR A 1 127 ? -6.807 -11.664 4.297 1.00 92.81 127 THR A C 1
ATOM 1024 O O . THR A 1 127 ? -7.230 -12.784 4.584 1.00 92.81 127 THR A O 1
ATOM 1027 N N . ASN A 1 128 ? -6.521 -10.768 5.248 1.00 88.94 128 ASN A N 1
ATOM 1028 C CA . ASN A 1 128 ? -6.715 -11.073 6.673 1.00 88.94 128 ASN A CA 1
ATOM 1029 C C . ASN A 1 128 ? -8.202 -11.107 7.076 1.00 88.94 128 ASN A C 1
ATOM 1031 O O . ASN A 1 128 ? -8.525 -11.446 8.212 1.00 88.94 128 ASN A O 1
ATOM 1035 N N . SER A 1 129 ? -9.101 -10.703 6.173 1.00 87.31 129 SER A N 1
ATOM 1036 C CA . SER A 1 129 ? -10.531 -10.503 6.427 1.00 87.31 129 SER A CA 1
ATOM 1037 C C . SER A 1 129 ? -11.456 -11.342 5.534 1.00 87.31 129 SER A C 1
ATOM 1039 O O . SER A 1 129 ? -12.667 -11.338 5.747 1.00 87.31 129 SER A O 1
ATOM 1041 N N . GLY A 1 130 ? -10.915 -12.080 4.560 1.00 94.50 130 GLY A N 1
ATOM 1042 C CA . GLY A 1 130 ? -11.687 -12.927 3.649 1.00 94.50 130 GLY A CA 1
ATOM 1043 C C . GLY A 1 130 ? -11.025 -13.114 2.284 1.00 94.50 130 GLY A C 1
ATOM 1044 O 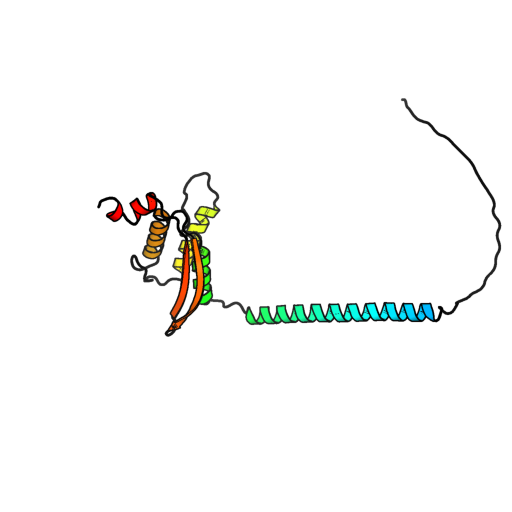O . GLY A 1 130 ? -9.818 -12.912 2.132 1.00 94.50 130 GLY A O 1
ATOM 1045 N N . LEU A 1 131 ? -11.836 -13.482 1.289 1.00 96.62 131 LEU A N 1
ATOM 1046 C CA . LEU A 1 131 ? -11.416 -13.701 -0.098 1.00 96.62 131 LEU A CA 1
ATOM 1047 C C . LEU A 1 131 ? -11.968 -12.617 -1.036 1.00 96.62 131 LEU A C 1
ATOM 1049 O O . LEU A 1 131 ? -13.090 -12.131 -0.869 1.00 96.62 131 LEU A O 1
ATOM 1053 N N . GLY A 1 132 ? -11.187 -12.294 -2.062 1.00 96.38 132 GLY A N 1
ATOM 1054 C CA . GLY A 1 132 ? -11.557 -11.420 -3.166 1.00 96.38 132 GLY A CA 1
ATOM 1055 C C . GLY A 1 132 ? -11.391 -9.922 -2.896 1.00 96.38 132 GLY A C 1
ATOM 1056 O O . GLY A 1 132 ? -11.247 -9.446 -1.768 1.00 96.38 132 GLY A O 1
ATOM 1057 N N . VAL A 1 133 ? -11.460 -9.139 -3.977 1.00 95.12 133 VAL A N 1
ATOM 1058 C CA . VAL A 1 133 ? -11.253 -7.675 -3.963 1.00 95.12 133 VAL A CA 1
ATOM 1059 C C . VAL A 1 133 ? -12.222 -6.940 -3.023 1.00 95.12 133 VAL A C 1
ATOM 1061 O O . VAL A 1 133 ? -11.871 -5.902 -2.465 1.00 95.12 133 VAL A O 1
ATOM 1064 N N . ALA A 1 134 ? -13.428 -7.475 -2.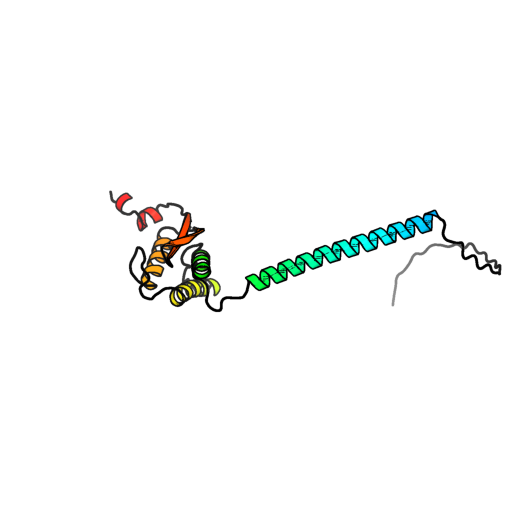807 1.00 93.69 134 ALA A N 1
ATOM 1065 C CA . ALA A 1 134 ? -14.394 -6.905 -1.868 1.00 93.69 134 ALA A CA 1
ATOM 1066 C C . ALA A 1 134 ? -13.913 -6.991 -0.406 1.00 93.69 134 ALA A C 1
ATOM 1068 O O . ALA A 1 134 ? -14.008 -5.996 0.313 1.00 93.69 134 ALA A O 1
ATOM 1069 N N . ALA A 1 135 ? -13.344 -8.130 0.011 1.00 95.62 135 ALA A N 1
ATOM 1070 C CA . ALA A 1 135 ? -12.753 -8.285 1.341 1.00 95.62 135 ALA A CA 1
ATOM 1071 C C . ALA A 1 135 ? -11.536 -7.362 1.514 1.00 95.62 135 ALA A C 1
ATOM 1073 O O . ALA A 1 135 ? -11.438 -6.652 2.512 1.00 95.62 135 ALA A O 1
ATOM 1074 N N . LEU A 1 136 ? -10.675 -7.266 0.492 1.00 95.38 136 LEU A N 1
ATOM 1075 C CA . LEU A 1 136 ? -9.515 -6.368 0.511 1.00 95.38 136 LEU A CA 1
ATOM 1076 C C . LEU A 1 136 ? -9.909 -4.895 0.708 1.00 95.38 136 LEU A C 1
ATOM 1078 O O . LEU A 1 136 ? -9.305 -4.194 1.519 1.00 95.38 136 LEU A O 1
ATOM 1082 N N . LEU A 1 137 ? -10.940 -4.419 0.004 1.00 93.94 137 LEU A N 1
ATOM 1083 C CA . LEU A 1 137 ? -11.452 -3.055 0.179 1.00 93.94 137 LEU A CA 1
ATOM 1084 C C . LEU A 1 137 ? -12.093 -2.846 1.561 1.00 93.94 137 LEU A C 1
ATOM 1086 O O . LEU A 1 137 ? -11.882 -1.797 2.169 1.00 93.94 137 LEU A O 1
ATOM 1090 N N . ALA A 1 138 ? -12.817 -3.838 2.088 1.00 93.56 138 ALA A N 1
ATOM 1091 C CA . ALA A 1 138 ? -13.383 -3.781 3.437 1.00 93.56 138 ALA A CA 1
ATOM 1092 C C . ALA A 1 138 ? -12.295 -3.739 4.529 1.00 93.56 138 ALA A C 1
ATOM 1094 O O . ALA A 1 138 ? -12.435 -3.004 5.510 1.00 93.56 138 ALA A O 1
ATOM 1095 N N . GLU A 1 139 ? -11.181 -4.458 4.349 1.00 94.56 139 GLU A N 1
ATOM 1096 C CA . GLU A 1 139 ? -10.023 -4.379 5.245 1.00 94.56 139 GLU A CA 1
ATOM 1097 C C . GLU A 1 139 ? -9.437 -2.965 5.278 1.00 94.56 139 GLU A C 1
ATOM 1099 O O . GLU A 1 139 ? -9.167 -2.432 6.358 1.00 94.56 139 GLU A O 1
ATOM 1104 N N . TRP A 1 140 ? -9.292 -2.333 4.111 1.00 94.69 140 TRP A N 1
ATOM 1105 C CA . TRP A 1 140 ? -8.791 -0.966 4.021 1.00 94.69 140 TRP A CA 1
ATOM 1106 C C . TRP A 1 140 ? -9.765 0.086 4.571 1.00 94.69 140 TRP A C 1
ATOM 1108 O O . TRP A 1 140 ? -9.296 1.018 5.227 1.00 94.69 140 TRP A O 1
ATOM 1118 N N . GLU A 1 141 ? -11.086 -0.053 4.387 1.00 92.88 141 GLU A N 1
ATOM 1119 C CA . GLU A 1 141 ? -12.057 0.833 5.058 1.00 92.88 141 GLU A CA 1
ATOM 1120 C C . GLU A 1 141 ? -11.971 0.695 6.583 1.00 92.88 141 GLU A C 1
ATOM 1122 O O . GLU A 1 141 ? -11.907 1.695 7.301 1.00 92.88 141 GLU A O 1
ATOM 1127 N N . ARG A 1 142 ? -11.886 -0.537 7.103 1.00 92.44 142 ARG A N 1
ATOM 1128 C CA . ARG A 1 142 ? -11.709 -0.766 8.544 1.00 92.44 142 ARG A CA 1
ATOM 1129 C C . ARG A 1 142 ? -10.418 -0.121 9.053 1.00 92.44 142 ARG A C 1
ATOM 1131 O O . ARG A 1 142 ? -10.428 0.531 10.094 1.00 92.44 142 ARG A O 1
ATOM 1138 N N . LEU A 1 143 ? -9.312 -0.263 8.318 1.00 93.31 143 LEU A N 1
ATOM 1139 C CA . LEU A 1 143 ? -8.047 0.391 8.655 1.00 93.31 143 LEU A CA 1
ATOM 1140 C C . LEU A 1 143 ? -8.175 1.921 8.668 1.00 93.31 143 LEU A C 1
ATOM 1142 O O . LEU A 1 143 ? -7.703 2.541 9.614 1.00 93.31 143 LEU A O 1
ATOM 1146 N N . ARG A 1 144 ? -8.856 2.522 7.687 1.00 92.06 144 ARG A N 1
ATOM 1147 C CA . ARG A 1 144 ? -9.126 3.968 7.625 1.00 92.06 144 ARG A CA 1
ATOM 1148 C C . ARG A 1 144 ? -9.968 4.461 8.811 1.00 92.06 144 ARG A C 1
ATOM 1150 O O . ARG A 1 144 ? -9.677 5.518 9.362 1.00 92.06 144 ARG A O 1
ATOM 1157 N N . VAL A 1 145 ? -10.983 3.701 9.231 1.00 91.31 145 VAL A N 1
ATOM 1158 C CA . VAL A 1 145 ? -11.848 4.038 10.382 1.00 91.31 145 VAL A CA 1
ATOM 1159 C C . VAL A 1 145 ? -11.119 3.896 11.727 1.00 91.31 145 VAL A C 1
ATOM 1161 O O . VAL A 1 145 ? -11.373 4.666 12.655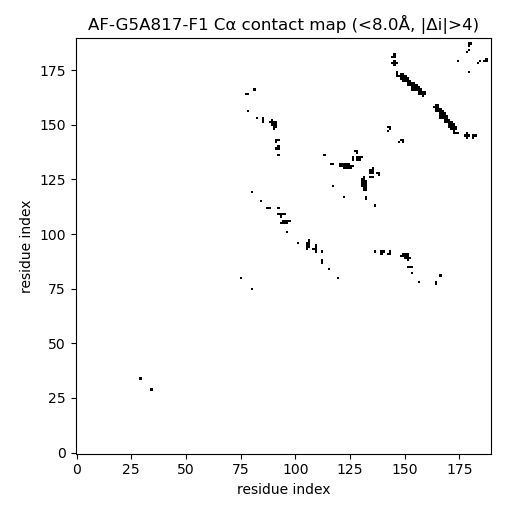 1.00 91.31 145 VAL A O 1
ATOM 1164 N N . CYS A 1 146 ? -10.202 2.933 11.855 1.00 93.00 146 CYS A N 1
ATOM 1165 C CA . CYS A 1 146 ? -9.396 2.751 13.068 1.00 93.00 146 CYS A CA 1
ATOM 1166 C C . CYS A 1 146 ? -8.185 3.698 13.146 1.00 93.00 146 CYS A C 1
ATOM 1168 O O . CYS A 1 146 ? -7.777 4.078 14.246 1.00 93.00 146 CYS A O 1
ATOM 1170 N N . TYR A 1 147 ? -7.608 4.060 11.997 1.00 93.12 147 TYR A N 1
ATOM 1171 C CA . TYR A 1 147 ? -6.352 4.802 11.875 1.00 93.12 147 TYR A CA 1
ATOM 1172 C C . TYR A 1 147 ? -6.472 5.904 10.799 1.00 93.12 147 TYR A C 1
ATOM 1174 O O . TYR A 1 147 ? -5.997 5.723 9.673 1.00 93.12 147 TYR A O 1
ATOM 1182 N N . PRO A 1 148 ? -7.097 7.056 11.111 1.00 89.56 148 PRO A N 1
ATOM 1183 C CA . PRO A 1 148 ? -7.332 8.122 10.130 1.00 89.56 148 PRO A CA 1
ATOM 1184 C C . PRO A 1 148 ? -6.059 8.735 9.524 1.00 89.56 148 PRO A C 1
ATOM 1186 O O . PRO A 1 148 ? -6.119 9.326 8.450 1.00 89.56 148 PRO A O 1
ATOM 1189 N N . ASP A 1 149 ? -4.911 8.602 10.196 1.00 93.12 149 ASP A N 1
ATOM 1190 C CA . ASP A 1 149 ? -3.602 9.103 9.762 1.00 93.12 149 ASP A CA 1
ATOM 1191 C C . ASP A 1 149 ? -2.691 8.014 9.155 1.00 93.12 149 ASP A C 1
ATOM 1193 O O . ASP A 1 149 ? -1.483 8.227 8.997 1.00 93.12 149 ASP A O 1
ATOM 1197 N N . LEU A 1 150 ? -3.259 6.847 8.814 1.00 94.69 150 LEU A N 1
ATOM 1198 C CA . LEU A 1 150 ? -2.523 5.697 8.293 1.00 94.69 150 LEU A CA 1
ATOM 1199 C C . LEU A 1 150 ? -1.682 6.051 7.066 1.00 94.69 150 LEU A C 1
ATOM 1201 O O . LEU A 1 150 ? -2.190 6.389 5.997 1.00 94.69 150 LEU A O 1
ATOM 1205 N N . ARG A 1 151 ? -0.372 5.843 7.199 1.00 96.12 151 ARG A N 1
ATOM 1206 C CA . ARG A 1 151 ? 0.578 5.871 6.086 1.00 96.12 151 ARG A CA 1
ATOM 1207 C C . ARG A 1 151 ? 1.280 4.531 5.961 1.00 96.12 151 ARG A C 1
ATOM 1209 O O . ARG A 1 151 ? 1.755 3.974 6.949 1.00 96.12 151 ARG A O 1
ATOM 1216 N N . VAL A 1 152 ? 1.390 4.032 4.739 1.00 96.50 152 VAL A N 1
ATOM 1217 C CA . VAL A 1 152 ? 2.065 2.778 4.399 1.00 96.50 152 VAL A CA 1
ATOM 1218 C C . VAL A 1 152 ? 3.239 3.081 3.477 1.00 96.50 152 VAL A C 1
ATOM 1220 O O . VAL A 1 152 ? 3.124 3.856 2.531 1.00 96.50 152 VAL A O 1
ATOM 1223 N N . LYS A 1 153 ? 4.392 2.479 3.764 1.00 96.00 153 LYS A N 1
ATOM 1224 C CA . LYS A 1 153 ? 5.622 2.633 2.985 1.00 96.00 153 LYS A CA 1
ATOM 1225 C C . LYS A 1 153 ? 6.168 1.259 2.618 1.00 96.00 153 LYS A C 1
ATOM 1227 O O . LYS A 1 153 ? 6.494 0.478 3.511 1.00 96.00 153 LYS A O 1
ATOM 1232 N N . LEU A 1 154 ? 6.328 0.992 1.324 1.00 97.06 154 LEU A N 1
ATOM 1233 C CA . LEU A 1 154 ? 7.141 -0.125 0.841 1.00 97.06 154 LEU A CA 1
ATOM 1234 C C . LEU A 1 154 ? 8.612 0.139 1.207 1.00 97.06 154 LEU A C 1
ATOM 1236 O O . LEU A 1 154 ? 9.149 1.205 0.908 1.00 97.06 154 LEU A O 1
ATOM 1240 N N . VAL A 1 155 ? 9.235 -0.805 1.910 1.00 97.12 155 VAL A N 1
ATOM 1241 C CA . VAL A 1 155 ? 10.631 -0.726 2.374 1.00 97.12 155 VAL A CA 1
ATOM 1242 C C . VAL A 1 155 ? 11.540 -1.545 1.468 1.00 97.12 155 VAL A C 1
ATOM 1244 O O . VAL A 1 155 ? 12.602 -1.068 1.080 1.00 97.12 155 VAL A O 1
ATOM 1247 N N . SER A 1 156 ? 11.116 -2.755 1.110 1.00 94.50 156 SER A N 1
ATOM 1248 C CA . SER A 1 156 ? 11.780 -3.579 0.104 1.00 94.50 156 SER A CA 1
ATOM 1249 C C . SER A 1 156 ? 10.783 -4.516 -0.570 1.00 94.50 156 SER A C 1
ATOM 1251 O O . SER A 1 156 ? 9.740 -4.854 -0.007 1.00 94.50 156 SER A O 1
ATOM 1253 N N . LEU A 1 157 ? 11.119 -4.929 -1.785 1.00 95.69 157 LEU A N 1
ATOM 1254 C CA . LEU A 1 157 ? 10.427 -5.958 -2.544 1.00 95.69 157 LEU A CA 1
ATOM 1255 C C . LEU A 1 157 ? 11.491 -6.969 -2.973 1.00 95.69 157 LEU A C 1
ATOM 1257 O O . LEU A 1 157 ? 12.593 -6.572 -3.339 1.00 95.69 157 LEU A O 1
ATOM 1261 N N . ASN A 1 158 ? 11.205 -8.258 -2.829 1.00 93.62 158 ASN A N 1
ATOM 1262 C CA . ASN A 1 158 ? 12.148 -9.338 -3.116 1.00 93.62 158 ASN A CA 1
ATOM 1263 C C . ASN A 1 158 ? 11.390 -10.515 -3.734 1.00 93.62 158 ASN A C 1
ATOM 1265 O O . ASN A 1 158 ? 10.198 -10.688 -3.468 1.00 93.62 158 ASN A O 1
ATOM 1269 N N . HIS A 1 159 ? 12.084 -11.365 -4.485 1.00 91.00 159 HIS A N 1
ATOM 1270 C CA . HIS A 1 159 ? 11.537 -12.662 -4.878 1.00 91.00 159 HIS A CA 1
ATOM 1271 C C . HIS A 1 159 ? 11.416 -13.583 -3.653 1.00 91.00 159 HIS A C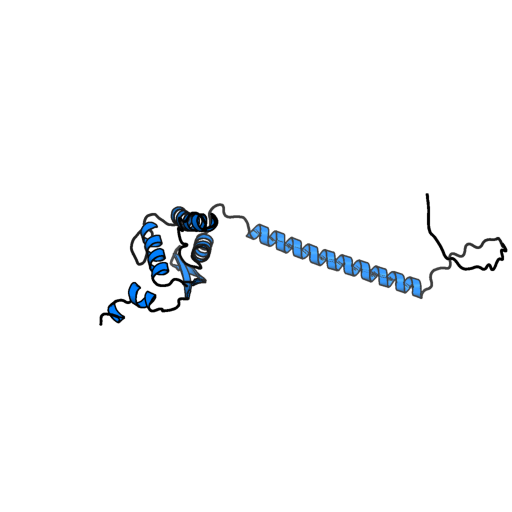 1
ATOM 1273 O O . HIS A 1 159 ? 12.238 -13.535 -2.733 1.00 91.00 159 HIS A O 1
ATOM 1279 N N . GLY A 1 160 ? 10.340 -14.362 -3.616 1.00 88.50 160 GLY A N 1
ATOM 1280 C CA . GLY A 1 160 ? 10.093 -15.420 -2.645 1.00 88.50 160 GLY A CA 1
ATOM 1281 C C . GLY A 1 160 ? 10.425 -16.794 -3.226 1.00 88.50 160 GLY A C 1
ATOM 1282 O O . GLY A 1 160 ? 11.275 -16.926 -4.101 1.00 88.50 160 GLY A O 1
ATOM 1283 N N . GLU A 1 161 ? 9.745 -17.822 -2.727 1.00 88.81 161 GLU A N 1
ATOM 1284 C CA . GLU A 1 161 ? 9.828 -19.178 -3.275 1.00 88.81 161 GLU A CA 1
ATOM 1285 C C . GLU A 1 161 ? 8.916 -19.312 -4.504 1.00 88.81 161 GLU A C 1
ATOM 1287 O O . GLU A 1 161 ? 7.776 -18.842 -4.497 1.00 88.81 161 GLU A O 1
ATOM 1292 N N . GLY A 1 162 ? 9.410 -19.954 -5.567 1.00 88.50 162 GLY A N 1
ATOM 1293 C CA . GLY A 1 162 ? 8.687 -20.058 -6.838 1.00 88.50 162 GLY A CA 1
ATOM 1294 C C . GLY A 1 162 ? 8.450 -18.688 -7.482 1.00 88.50 162 GLY A C 1
ATOM 1295 O O . GLY A 1 162 ? 9.367 -17.877 -7.571 1.00 88.50 162 GLY A O 1
ATOM 1296 N N . ASP A 1 163 ? 7.213 -18.435 -7.915 1.00 86.31 163 ASP A N 1
ATOM 1297 C CA . ASP A 1 163 ? 6.779 -17.156 -8.504 1.00 86.31 163 ASP A CA 1
ATOM 1298 C C . ASP A 1 163 ? 6.242 -16.158 -7.450 1.00 86.31 163 ASP A C 1
ATOM 1300 O O . ASP A 1 163 ? 5.658 -15.121 -7.763 1.00 86.31 163 ASP A O 1
ATOM 1304 N N . ALA A 1 164 ? 6.412 -16.458 -6.156 1.00 90.44 164 ALA A N 1
ATOM 1305 C CA . ALA A 1 164 ? 5.984 -15.554 -5.097 1.00 90.44 164 ALA A CA 1
ATOM 1306 C C . ALA A 1 164 ? 6.869 -14.298 -5.040 1.00 90.44 164 ALA A C 1
ATOM 1308 O O . ALA A 1 164 ? 8.085 -14.348 -5.230 1.00 90.44 164 ALA A O 1
ATOM 1309 N N . MET A 1 165 ? 6.278 -13.171 -4.645 1.00 92.75 165 MET A N 1
ATOM 1310 C CA . MET A 1 165 ? 7.025 -11.982 -4.237 1.00 92.75 165 MET A CA 1
ATOM 1311 C C . MET A 1 165 ? 6.771 -11.644 -2.773 1.00 92.75 165 MET A C 1
ATOM 1313 O O . MET A 1 165 ? 5.656 -11.757 -2.267 1.00 92.75 165 MET A O 1
ATOM 1317 N N . ARG A 1 166 ? 7.816 -11.174 -2.092 1.00 94.50 166 ARG A N 1
ATOM 1318 C CA . ARG A 1 166 ? 7.793 -10.777 -0.685 1.00 94.50 166 ARG A CA 1
ATOM 1319 C C . ARG A 1 166 ? 8.026 -9.275 -0.558 1.00 94.50 166 ARG A C 1
ATOM 1321 O O . ARG A 1 166 ? 9.153 -8.794 -0.689 1.00 94.50 166 ARG A O 1
ATOM 1328 N N . ALA A 1 167 ? 6.955 -8.547 -0.259 1.00 95.56 167 ALA A N 1
ATOM 1329 C CA . ALA A 1 167 ? 7.015 -7.135 0.093 1.00 95.56 167 ALA A CA 1
ATOM 1330 C C . ALA A 1 167 ? 7.218 -6.954 1.605 1.00 95.56 167 ALA A C 1
ATOM 1332 O O . ALA A 1 167 ? 6.490 -7.527 2.414 1.00 95.56 167 ALA A O 1
ATOM 1333 N N . MET A 1 168 ? 8.181 -6.118 1.990 1.00 97.31 168 MET A N 1
ATOM 1334 C CA . MET A 1 168 ? 8.335 -5.618 3.354 1.00 97.31 168 MET A CA 1
ATOM 1335 C C . MET A 1 168 ? 7.800 -4.190 3.412 1.00 97.31 168 MET A C 1
ATOM 1337 O O . MET A 1 168 ? 8.268 -3.324 2.671 1.00 97.31 168 MET A O 1
ATOM 1341 N N . SER A 1 169 ? 6.849 -3.914 4.305 1.00 96.50 169 SER A N 1
ATOM 1342 C CA . SER A 1 169 ? 6.226 -2.591 4.417 1.00 96.50 169 SER A CA 1
ATOM 1343 C C . SER A 1 169 ? 6.124 -2.109 5.858 1.00 96.50 169 SER A C 1
ATOM 1345 O O . SER A 1 169 ? 5.749 -2.873 6.744 1.00 96.50 169 SER A O 1
ATOM 1347 N N . GLN A 1 170 ? 6.398 -0.824 6.071 1.00 97.81 170 GLN A N 1
ATOM 1348 C CA . GLN A 1 170 ? 6.158 -0.125 7.332 1.00 97.81 170 GLN A CA 1
ATOM 1349 C C . GLN A 1 170 ? 4.785 0.547 7.303 1.00 97.81 170 GLN A C 1
ATOM 1351 O O . GLN A 1 170 ? 4.385 1.109 6.281 1.00 97.81 170 GLN A O 1
ATOM 1356 N N . ARG A 1 171 ? 4.082 0.516 8.438 1.00 95.38 171 ARG A N 1
ATOM 1357 C CA . ARG A 1 171 ? 2.842 1.264 8.667 1.00 95.38 171 ARG A CA 1
ATOM 1358 C C . ARG A 1 171 ? 3.078 2.274 9.785 1.00 95.38 171 ARG A C 1
ATOM 1360 O O . ARG A 1 171 ? 3.661 1.924 10.807 1.00 95.38 171 ARG A O 1
ATOM 1367 N N . PHE A 1 172 ? 2.624 3.501 9.582 1.00 97.12 172 PHE A N 1
ATOM 1368 C CA . PHE A 1 172 ? 2.694 4.597 10.541 1.00 97.12 172 PHE A CA 1
ATOM 1369 C C . PHE A 1 172 ? 1.263 5.017 10.860 1.00 97.12 172 PHE A C 1
ATOM 1371 O O . PHE A 1 172 ? 0.505 5.315 9.937 1.00 97.12 172 PHE A O 1
ATOM 1378 N N . VAL A 1 173 ? 0.907 5.001 12.142 1.00 95.38 173 VAL A N 1
ATOM 1379 C CA . VAL A 1 173 ? -0.425 5.332 12.666 1.00 95.38 173 VAL A CA 1
ATOM 1380 C C . VAL A 1 173 ? -0.272 6.007 14.023 1.00 95.38 173 VAL A C 1
ATOM 1382 O O . VAL A 1 173 ? 0.659 5.681 14.764 1.00 95.38 173 VAL A O 1
ATOM 1385 N N . THR A 1 174 ? -1.203 6.884 14.378 1.00 95.56 174 THR A N 1
ATOM 1386 C CA . THR A 1 174 ? -1.342 7.409 15.738 1.00 95.56 174 THR A CA 1
ATOM 1387 C C . THR A 1 174 ? -2.420 6.614 16.467 1.00 95.56 174 THR A C 1
ATOM 1389 O O . THR A 1 174 ? -3.548 6.500 15.991 1.00 95.56 174 THR A O 1
ATOM 1392 N N . ILE A 1 175 ? -2.095 6.058 17.638 1.00 94.31 175 ILE A N 1
ATOM 1393 C CA . ILE A 1 175 ? -3.101 5.413 18.490 1.00 94.31 175 ILE A CA 1
ATOM 1394 C C . ILE A 1 175 ? -3.877 6.518 19.207 1.00 94.31 175 ILE A C 1
ATOM 1396 O O . ILE A 1 175 ? -3.314 7.273 19.996 1.00 94.31 175 ILE A O 1
ATOM 1400 N N . THR A 1 176 ? -5.170 6.614 18.912 1.00 93.19 176 THR A N 1
ATOM 1401 C CA . THR A 1 176 ? -6.094 7.590 19.505 1.00 93.19 176 THR A CA 1
ATOM 1402 C C . THR A 1 176 ? -7.179 6.886 20.320 1.00 93.19 176 THR A C 1
ATOM 1404 O O . THR A 1 176 ? -7.348 5.671 20.223 1.00 93.19 176 THR A O 1
ATOM 1407 N N . GLU A 1 177 ? -7.982 7.635 21.077 1.00 91.50 177 GLU A N 1
ATOM 1408 C CA . GLU A 1 177 ? -9.169 7.069 21.733 1.00 91.50 177 GLU A CA 1
ATOM 1409 C C . GLU A 1 177 ? -10.127 6.419 20.716 1.00 91.50 177 GLU A C 1
ATOM 1411 O O . GLU A 1 177 ? -10.639 5.327 20.952 1.00 91.50 177 GLU A O 1
ATOM 1416 N N . GLN A 1 178 ? -10.300 7.030 19.539 1.00 90.00 178 GLN A N 1
ATOM 1417 C CA . GLN A 1 178 ? -11.084 6.466 18.437 1.00 90.00 178 GLN A CA 1
ATOM 1418 C C . GLN A 1 178 ? -10.501 5.129 17.950 1.00 90.00 178 GLN A C 1
ATOM 1420 O O . GLN A 1 178 ? -11.240 4.182 17.685 1.00 90.00 178 GLN A O 1
ATOM 1425 N N . THR A 1 179 ? -9.172 5.011 17.894 1.00 93.25 179 THR A N 1
ATOM 1426 C CA . THR A 1 179 ? -8.484 3.747 17.595 1.00 93.25 179 THR A CA 1
ATOM 1427 C C . THR A 1 179 ? -8.796 2.678 18.641 1.00 93.25 179 THR A C 1
ATOM 1429 O O . THR A 1 179 ? -9.093 1.545 18.271 1.00 93.25 179 THR A O 1
ATOM 1432 N N . LEU A 1 180 ? -8.784 3.021 19.934 1.00 93.19 180 LEU A N 1
ATOM 1433 C CA . LEU A 1 180 ? -9.143 2.083 21.003 1.00 93.19 180 LEU A CA 1
ATOM 1434 C C . LEU A 1 180 ? -10.615 1.648 20.887 1.00 93.19 180 LEU A C 1
ATOM 1436 O O . LEU A 1 180 ? -10.898 0.452 20.870 1.00 93.19 180 LEU A O 1
ATOM 1440 N N . ARG A 1 181 ? -11.541 2.597 20.688 1.00 91.44 181 ARG A N 1
ATOM 1441 C CA . ARG A 1 181 ? -12.986 2.341 20.519 1.00 91.44 181 ARG A CA 1
ATOM 1442 C C . ARG A 1 181 ? -13.328 1.493 19.284 1.00 91.44 181 ARG A C 1
ATOM 1444 O O . ARG A 1 181 ? -14.334 0.786 19.303 1.00 91.44 181 ARG A O 1
ATOM 1451 N N . ASN A 1 182 ? -12.503 1.523 18.234 1.00 91.19 182 ASN A N 1
ATOM 1452 C CA . ASN A 1 182 ? -12.778 0.818 16.973 1.00 91.19 182 ASN A CA 1
ATOM 1453 C C . ASN A 1 182 ? -11.983 -0.486 16.797 1.00 91.19 182 ASN A C 1
ATOM 1455 O O . ASN A 1 182 ? -12.509 -1.450 16.246 1.00 91.19 182 ASN A O 1
ATOM 1459 N N . ALA A 1 183 ? -10.720 -0.534 17.232 1.00 91.00 183 ALA A N 1
ATOM 1460 C CA . ALA A 1 183 ? -9.830 -1.683 17.035 1.00 91.00 183 ALA A CA 1
ATOM 1461 C C . ALA A 1 183 ? -9.571 -2.501 18.312 1.00 91.00 183 ALA A C 1
ATOM 1463 O O . ALA A 1 183 ? -9.218 -3.674 18.209 1.00 91.00 183 ALA A O 1
ATOM 1464 N N . PHE A 1 184 ? -9.746 -1.909 19.498 1.00 89.88 184 PHE A N 1
ATOM 1465 C CA . PHE A 1 184 ? -9.337 -2.498 20.778 1.00 89.88 184 PHE A CA 1
ATOM 1466 C C . PHE A 1 184 ? -10.417 -2.347 21.862 1.00 89.88 184 PHE A C 1
ATOM 1468 O O . PHE A 1 184 ? -10.121 -2.014 23.005 1.00 89.88 184 PHE A O 1
ATOM 1475 N N . GLN A 1 185 ? -11.683 -2.610 21.519 1.00 87.31 185 GLN A N 1
ATOM 1476 C CA . GLN A 1 185 ? -12.835 -2.459 22.431 1.00 87.31 185 GLN A CA 1
ATOM 1477 C C . GLN A 1 185 ? -12.677 -3.218 23.760 1.00 87.31 185 GLN A C 1
ATOM 1479 O O . GLN A 1 185 ? -13.135 -2.756 24.803 1.00 87.31 185 GLN A O 1
ATOM 1484 N N . HIS A 1 186 ? -11.966 -4.348 23.736 1.00 89.06 186 HIS A N 1
ATOM 1485 C CA . HIS A 1 186 ? -11.623 -5.145 24.915 1.00 89.06 186 HIS A CA 1
ATOM 1486 C C . HIS A 1 186 ? -10.695 -4.428 25.918 1.00 89.06 186 HIS A C 1
ATOM 1488 O O . HIS A 1 186 ? -10.581 -4.886 27.046 1.00 89.06 186 HIS A O 1
ATOM 1494 N N . LEU A 1 187 ? -10.041 -3.323 25.532 1.00 86.94 187 LEU A N 1
ATOM 1495 C CA . LEU A 1 187 ? -9.229 -2.481 26.424 1.00 86.94 187 LEU A CA 1
ATOM 1496 C C . LEU A 1 187 ? -10.028 -1.343 27.083 1.00 86.94 187 LEU A C 1
ATOM 1498 O O . LEU A 1 187 ? -9.487 -0.651 27.939 1.00 86.94 187 LEU A O 1
ATOM 1502 N N . ILE A 1 188 ? -11.277 -1.112 26.661 1.00 83.88 188 ILE A N 1
ATOM 1503 C CA . ILE A 1 188 ? -12.161 -0.067 27.214 1.00 83.88 188 ILE A CA 1
ATOM 1504 C C . ILE A 1 188 ? -13.248 -0.680 28.105 1.00 83.88 188 ILE A C 1
ATOM 1506 O O . ILE A 1 188 ? -13.639 -0.079 29.099 1.00 83.88 188 ILE A O 1
ATOM 1510 N N . ASN A 1 189 ? -13.722 -1.878 27.755 1.00 72.94 189 ASN A N 1
ATOM 1511 C CA . ASN A 1 189 ? -14.827 -2.563 28.432 1.00 72.94 189 ASN A CA 1
ATOM 1512 C C . ASN A 1 189 ? -14.347 -3.687 29.382 1.00 72.94 189 ASN A C 1
ATOM 1514 O O . ASN A 1 189 ? -15.066 -4.673 29.554 1.00 72.94 189 ASN A O 1
ATOM 1518 N N . GLY A 1 190 ? -13.119 -3.582 29.903 1.00 55.03 190 GLY A N 1
ATOM 1519 C CA . GLY A 1 190 ? -12.467 -4.572 30.777 1.00 55.03 190 GLY A CA 1
ATOM 1520 C C . GLY A 1 190 ? -12.369 -4.123 32.228 1.00 55.03 190 GLY A C 1
ATOM 1521 O O . GLY A 1 190 ? -12.255 -2.897 32.444 1.00 55.03 190 GLY A O 1
#

Mean predict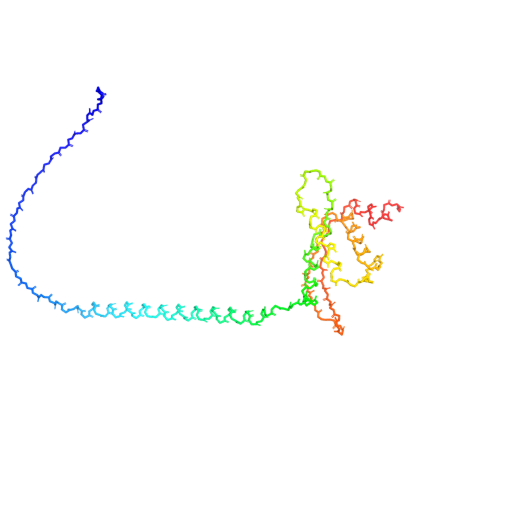ed aligned error: 17.62 Å

Foldseek 3Di:
DDDDDDDDDDDDDDDDDDDDDDDDPPPPPPDPVRVVVVVVVVVVVVVVVVVVVVVVVVVVVVVVVCVVVPPPDPDDDPVRLVVVLLVLCQQFQADCDPDPPDDPVRNVSNVVNLVSQVVPPDQQPDDPQGGGSVSVNVVRVLCCQLFVRKGKDFPDWDDDPDRDIDTDMDIDGDHDPSNCVRPPVVVVVD

Solvent-accessible surface area (backbone atoms only — not comparable to full-atom values): 11748 Å² total; per-residue (Å²): 131,86,88,88,82,86,85,92,88,78,88,81,90,85,90,81,89,82,88,78,88,84,91,77,94,73,82,71,74,72,48,75,63,54,48,51,52,52,50,52,55,50,50,53,51,52,52,51,51,53,50,52,51,55,49,52,54,49,51,52,48,53,53,51,51,50,50,64,76,54,63,74,65,94,59,80,49,72,67,52,52,54,54,48,50,42,58,69,39,24,64,38,61,57,64,76,67,89,55,99,85,62,67,70,61,47,45,49,51,32,51,47,55,52,49,52,44,70,74,74,49,57,80,66,40,80,50,101,73,42,57,11,64,68,29,51,52,50,50,34,52,52,46,38,70,32,24,82,68,32,34,42,41,76,73,48,76,43,81,48,72,85,92,41,72,44,74,42,67,51,76,45,66,68,90,43,72,62,22,38,67,66,72,37,48,73,79,74,78,107

pLDDT: mean 78.34, std 19.92, range [31.38, 97.81]

InterPro domains:
  IPR059861 BZIP transcription factor, 1 C-terminal domain [PF27643] (79-143)

Secondary structure (DSSP, 8-state):
----------------------------PPPHHHHHHHHHHHHHHHHHHHHHHHHHHHHHHHHHHHHHHT---SS--HHHHHHHHHHHTBTBSPP----TTS-HHHHHHHHHHHHHHHHHS-TT-B-SS-BHHHHHHHHHHHHHHH-TT-EEEEEEEEE-STT-EEEEEEEE----HHHHHHH-GGGT--